Protein AF-A0A445F208-F1 (afdb_monomer_lite)

pLDDT: mean 80.85, std 16.28, range [36.44, 98.38]

InterPro domains:
  IPR024729 Ubiquitin carboxyl-terminal hydrolase 7, ICP0-binding domain [PF12436] (3-75)
  IPR029346 Ubiquitin carboxyl-terminal hydrolase, C-terminal [PF14533] (85-139)

Foldseek 3Di:
DAKAFEDALVGLPDGPDIDDDDQQQFPQRVLVVVCVVVVNPDSQQKWKFEADPVVSHTDPDTQADRNDRGPQVSQDDPNDGHRYMYIDGHPDGRVVQVQWDKDWDWFADPPDNDTDTDIDIDGPPDDPVNVVVVVCVVLVPPDPPQPPQAPDVVCVVVVPGDPVNVVVLVSFVVLLVVLLSPDDPVLNVVCPPDSGNVSSVVSVCVVVVVVVVVVVVVD

Radius of gyration: 25.73 Å; chains: 1; bounding box: 63×39×72 Å

Secondary structure (DSSP, 8-state):
-EEEEEEESSSTTS--EEEEE-TT--HHHHHHHHHHHHT-S-GGGEEEEEEETTTTEE-SSPPPTT-SSSHHHHTEETTEE-SEEEEEE-SS-HHHHHHEEEEEEEEEPSSS--EEEEEEEEETT--HHHHHHHHHHHHSSS-SSPPPS-SSHHHHHTT---HHHHHHHHHHHHHHHHHHHHS-HHHHTTSTT--SHHHHHHHHHHHHHHHHHHHTT--

Sequence (219 aa):
MQVVRFRTLEKPKEDEFSLELTKLDTYDNVVEEVAQHIGLSDPSKIRLTSHNCYSQQPKPQSIKYRGMEHLSDMLIHSNQTSDILYYEVLDIPLPELQCLKTLKIAFHHDTNDEVVIHTIRLPRHSTVSDVINDLKSKWFVVNSIVPPQFHTEDDRIMDRVNPEYEAWEVQDQMLLVWLQSTLSKSVLSRMLGTNHSYQVWEKIHEHFSLHNKSRARQL

Organism: Glycine soja (NCBI:txid3848)

Structure (mmCIF, N/CA/C/O backbone):
data_AF-A0A445F208-F1
#
_entry.id   AF-A0A445F208-F1
#
loop_
_atom_site.group_PDB
_atom_site.id
_atom_site.type_symbol
_atom_site.label_atom_id
_atom_site.label_alt_id
_atom_site.label_comp_id
_atom_site.label_asym_id
_atom_site.label_entity_id
_atom_site.label_seq_id
_atom_site.pdbx_PDB_ins_code
_atom_site.Cartn_x
_atom_site.Cartn_y
_atom_site.Cartn_z
_atom_site.occupancy
_atom_site.B_iso_or_equiv
_atom_site.auth_seq_id
_atom_site.auth_comp_id
_atom_site.auth_asym_id
_atom_site.auth_atom_id
_atom_site.pdbx_PDB_model_num
ATOM 1 N N . MET A 1 1 ? -17.662 -7.086 26.575 1.00 84.62 1 MET A N 1
ATOM 2 C CA . MET A 1 1 ? -17.273 -7.201 25.158 1.00 84.62 1 MET A CA 1
ATOM 3 C C . MET A 1 1 ? -17.954 -6.092 24.365 1.00 84.62 1 MET A C 1
ATOM 5 O O . MET A 1 1 ? -18.815 -5.415 24.922 1.00 84.62 1 MET A O 1
ATOM 9 N N . GLN A 1 2 ? -17.506 -5.831 23.143 1.00 93.12 2 GLN A N 1
ATOM 10 C CA . GLN A 1 2 ? -17.995 -4.801 22.232 1.00 93.12 2 GLN A CA 1
ATOM 11 C C . GLN A 1 2 ? -18.136 -5.440 20.851 1.00 93.12 2 GLN A C 1
ATOM 13 O O . GLN A 1 2 ? -17.185 -6.034 20.353 1.00 93.12 2 GLN A O 1
ATOM 18 N N . VAL A 1 3 ? -19.303 -5.297 20.228 1.00 97.19 3 VAL A N 1
ATOM 19 C CA . VAL A 1 3 ? -19.482 -5.694 18.829 1.00 97.19 3 VAL A CA 1
ATOM 20 C C . VAL A 1 3 ? -18.882 -4.604 17.949 1.00 97.19 3 VAL A C 1
ATOM 22 O O . VAL A 1 3 ? -19.205 -3.426 18.133 1.00 97.19 3 VAL A O 1
ATOM 25 N N . VAL A 1 4 ? -17.995 -4.994 17.037 1.00 98.06 4 VAL A N 1
ATOM 26 C CA . VAL A 1 4 ? -17.339 -4.112 16.067 1.00 98.06 4 VAL A CA 1
ATOM 27 C C . VAL A 1 4 ? -17.716 -4.554 14.664 1.00 98.06 4 VAL A C 1
ATOM 29 O O . VAL A 1 4 ? -17.576 -5.723 14.312 1.00 98.06 4 VAL A O 1
ATOM 32 N N . ARG A 1 5 ? -18.193 -3.604 13.865 1.00 98.19 5 ARG A N 1
ATOM 33 C CA . ARG A 1 5 ? -18.527 -3.761 12.453 1.00 98.19 5 ARG A CA 1
ATOM 34 C C . ARG A 1 5 ? -17.290 -3.510 11.609 1.00 98.19 5 ARG A C 1
ATOM 36 O O . ARG A 1 5 ? -16.651 -2.462 11.731 1.00 98.19 5 ARG A O 1
ATOM 43 N N . PHE A 1 6 ? -16.984 -4.461 10.739 1.00 98.38 6 PHE A N 1
ATOM 44 C CA . PHE A 1 6 ? -15.866 -4.378 9.815 1.00 98.38 6 PHE A CA 1
ATOM 45 C C . PHE A 1 6 ? -16.360 -4.088 8.403 1.00 98.38 6 PHE A C 1
ATOM 47 O O . PHE A 1 6 ? -17.355 -4.649 7.939 1.00 98.38 6 PHE A O 1
ATOM 54 N N . ARG A 1 7 ? -15.647 -3.186 7.731 1.00 98.00 7 ARG A N 1
ATOM 55 C CA . ARG A 1 7 ? -15.879 -2.810 6.333 1.00 98.00 7 ARG A CA 1
ATOM 56 C C . ARG A 1 7 ? -14.569 -2.862 5.571 1.00 98.00 7 ARG A C 1
ATOM 58 O O . ARG A 1 7 ? -13.536 -2.471 6.119 1.00 98.00 7 ARG A O 1
ATOM 65 N N . THR A 1 8 ? -14.605 -3.241 4.301 1.00 97.06 8 THR A N 1
ATOM 66 C CA . THR A 1 8 ? -13.436 -3.048 3.439 1.00 97.06 8 THR A CA 1
ATOM 67 C C . THR A 1 8 ? -13.205 -1.569 3.161 1.00 97.06 8 THR A C 1
ATOM 69 O O . THR A 1 8 ? -14.138 -0.753 3.135 1.00 97.06 8 THR A O 1
ATOM 72 N N . LEU A 1 9 ? -11.946 -1.204 2.928 1.00 94.12 9 LEU A N 1
ATOM 73 C CA . LEU A 1 9 ? -11.607 0.149 2.510 1.00 94.12 9 LEU A CA 1
ATOM 74 C C . LEU A 1 9 ? -12.143 0.463 1.100 1.00 94.12 9 LEU A C 1
ATOM 76 O O . LEU A 1 9 ? -12.477 1.619 0.840 1.00 94.12 9 LEU A O 1
ATOM 80 N N . GLU A 1 10 ? -12.295 -0.537 0.217 1.00 93.75 10 GLU A N 1
ATOM 81 C CA . GLU A 1 10 ? -12.921 -0.343 -1.099 1.00 93.75 10 GLU A CA 1
ATOM 82 C C . GLU A 1 10 ? -14.430 -0.063 -1.010 1.00 93.75 10 GLU A C 1
ATOM 84 O O . GLU A 1 10 ? -14.964 0.678 -1.840 1.00 93.75 10 GLU A O 1
ATOM 89 N N . LYS A 1 11 ? -15.130 -0.620 -0.008 1.00 94.12 11 LYS A N 1
ATOM 90 C CA . LYS A 1 11 ? -16.585 -0.464 0.179 1.00 94.12 11 LYS A CA 1
ATOM 91 C C . LYS A 1 11 ? -16.930 0.104 1.565 1.00 94.12 11 LYS A C 1
ATOM 93 O O . LYS A 1 11 ? -17.615 -0.536 2.361 1.00 94.12 11 LYS A O 1
ATOM 98 N N . PRO A 1 12 ? -16.575 1.369 1.864 1.00 93.44 12 PRO A N 1
ATOM 99 C CA . PRO A 1 12 ? -16.647 1.926 3.221 1.00 93.44 12 PRO A CA 1
ATOM 100 C C . PRO A 1 12 ? -18.071 2.160 3.770 1.00 93.44 12 PRO A C 1
ATOM 102 O O . PRO A 1 12 ? -18.249 2.612 4.911 1.00 93.44 12 PRO A O 1
ATOM 105 N N . LYS A 1 13 ? -19.101 1.912 2.960 1.00 92.94 13 LYS A N 1
ATOM 106 C CA . LYS A 1 13 ? -20.514 2.081 3.326 1.00 92.94 13 LYS A CA 1
ATOM 107 C C . LYS A 1 13 ? -21.221 0.757 3.619 1.00 92.94 13 LYS A C 1
ATOM 109 O O . LYS A 1 13 ? -22.335 0.797 4.127 1.00 92.94 13 LYS A O 1
ATOM 114 N N . GLU A 1 14 ? -20.594 -0.371 3.305 1.00 94.19 14 GLU A N 1
ATOM 115 C CA . GLU A 1 14 ? -21.184 -1.701 3.441 1.00 94.19 14 GLU A CA 1
ATOM 116 C C . GLU A 1 14 ? -20.544 -2.408 4.635 1.00 94.19 14 GLU A C 1
ATOM 118 O O . GLU A 1 14 ? -19.323 -2.543 4.697 1.00 94.19 14 GLU A O 1
ATOM 123 N N . ASP A 1 15 ? -21.372 -2.813 5.601 1.00 94.75 15 ASP A N 1
ATOM 124 C CA . ASP A 1 15 ? -20.944 -3.701 6.681 1.00 94.75 15 ASP A CA 1
ATOM 125 C C . ASP A 1 15 ? -20.729 -5.094 6.077 1.00 94.75 15 ASP A C 1
ATOM 127 O O . ASP A 1 15 ? -21.655 -5.666 5.502 1.00 94.75 15 ASP A O 1
ATOM 131 N N . GLU A 1 16 ? -19.513 -5.624 6.176 1.00 96.38 16 GLU A N 1
ATOM 132 C CA . GLU A 1 16 ? -19.187 -6.937 5.615 1.00 96.38 16 GLU A CA 1
ATOM 133 C C . GLU A 1 16 ? -19.416 -8.043 6.644 1.00 96.38 16 GLU A C 1
ATOM 135 O O . GLU A 1 16 ? -20.061 -9.050 6.358 1.00 96.38 16 GLU A O 1
ATOM 140 N N . PHE A 1 17 ? -18.941 -7.824 7.870 1.00 98.19 17 PHE A N 1
ATOM 141 C CA . PHE A 1 17 ? -19.170 -8.707 9.008 1.00 98.19 17 PHE A CA 1
ATOM 142 C C . PHE A 1 17 ? -19.047 -7.939 10.327 1.00 98.19 17 PHE A C 1
ATOM 144 O O . PHE A 1 17 ? -18.754 -6.740 10.370 1.00 98.19 17 PHE A O 1
ATOM 151 N N . SER A 1 18 ? -19.315 -8.622 11.437 1.00 98.00 18 SER A N 1
ATOM 152 C CA . SER A 1 18 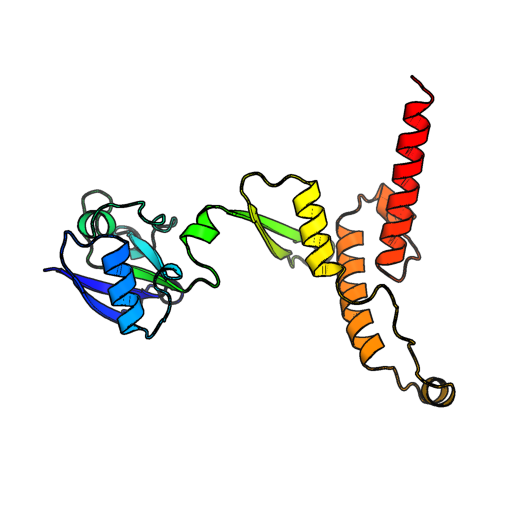? -19.124 -8.087 12.784 1.00 98.00 18 SER A CA 1
ATOM 153 C C . SER A 1 18 ? -18.448 -9.119 13.670 1.00 98.00 18 SER A C 1
ATOM 155 O O . SER A 1 18 ? -18.750 -10.305 13.567 1.00 98.00 18 SER A O 1
ATOM 157 N N . LEU A 1 19 ? -17.563 -8.657 14.548 1.00 97.88 19 LEU A N 1
ATOM 158 C CA . LEU A 1 19 ? -16.879 -9.491 15.534 1.00 97.88 19 LEU A CA 1
ATOM 159 C C . LEU A 1 19 ? -17.177 -8.975 16.937 1.00 97.88 19 LEU A C 1
ATOM 161 O O . LEU A 1 19 ? -17.297 -7.767 17.157 1.00 97.88 19 LEU A O 1
ATOM 165 N N . GLU A 1 20 ? -17.296 -9.892 17.889 1.00 97.88 20 GLU A N 1
ATOM 166 C CA . GLU A 1 20 ? -17.405 -9.555 19.301 1.00 97.88 20 GLU A CA 1
ATOM 167 C C . GLU A 1 20 ? -16.007 -9.571 19.923 1.00 97.88 20 GLU A C 1
ATOM 169 O O . GLU A 1 20 ? -15.390 -10.620 20.068 1.00 97.88 20 GLU A O 1
ATOM 174 N N . LEU A 1 21 ? -15.508 -8.389 20.280 1.00 97.62 21 LEU A N 1
ATOM 175 C CA . LEU A 1 21 ? -14.134 -8.174 20.728 1.00 97.62 21 LEU A CA 1
ATOM 176 C C . LEU A 1 21 ? -14.109 -7.579 22.140 1.00 97.62 21 LEU A C 1
ATOM 178 O O . LEU A 1 21 ? -15.091 -7.008 22.635 1.00 97.62 21 LEU A O 1
ATOM 182 N N . THR A 1 22 ? -12.992 -7.699 22.846 1.00 97.31 22 THR A N 1
ATOM 183 C CA . THR A 1 22 ? -12.798 -7.033 24.133 1.00 97.31 22 THR A CA 1
ATOM 184 C C . THR A 1 22 ? -12.229 -5.633 23.932 1.00 97.31 22 THR A C 1
ATOM 186 O O . THR A 1 22 ? -11.438 -5.369 23.035 1.00 97.31 22 THR A O 1
ATOM 189 N N . LYS A 1 23 ? -12.598 -4.693 24.809 1.00 96.12 23 LYS A N 1
ATOM 190 C CA . LYS A 1 23 ? -12.059 -3.324 24.740 1.00 96.12 23 LYS A CA 1
ATOM 191 C C . LYS A 1 23 ? -10.542 -3.268 24.941 1.00 96.12 23 LYS A C 1
ATOM 193 O O . LYS A 1 23 ? -9.951 -2.273 24.549 1.00 96.12 23 LYS A O 1
ATOM 198 N N . LEU A 1 24 ? -9.965 -4.300 25.561 1.00 97.50 24 LEU A N 1
ATOM 199 C CA . LEU A 1 24 ? -8.539 -4.425 25.856 1.00 97.50 24 LEU A CA 1
ATOM 200 C C . LEU A 1 24 ? -7.776 -5.183 24.765 1.00 97.50 24 LEU A C 1
ATOM 202 O O . LEU A 1 24 ? -6.555 -5.287 24.870 1.00 97.50 24 LEU A O 1
ATOM 206 N N . ASP A 1 25 ? -8.462 -5.688 23.734 1.00 98.00 25 ASP A N 1
ATOM 207 C CA . ASP A 1 25 ? -7.811 -6.399 22.638 1.00 98.00 25 ASP A CA 1
ATOM 208 C C . ASP A 1 25 ? -6.760 -5.505 21.994 1.00 98.00 25 ASP A C 1
ATOM 210 O O . ASP A 1 25 ? -7.007 -4.333 21.691 1.00 98.00 25 ASP A O 1
ATOM 214 N N . THR A 1 26 ? -5.569 -6.066 21.816 1.00 98.25 26 THR A N 1
ATOM 215 C CA . THR A 1 26 ? -4.462 -5.370 21.167 1.00 98.25 26 THR A CA 1
ATOM 216 C C . THR A 1 26 ? -4.654 -5.342 19.655 1.00 98.25 26 THR A C 1
ATOM 218 O O . THR A 1 26 ? -5.487 -6.066 19.110 1.00 98.25 26 THR A O 1
ATOM 221 N N . TYR A 1 27 ? -3.839 -4.548 18.950 1.00 97.56 27 TYR A N 1
ATOM 222 C CA . TYR A 1 27 ? -3.822 -4.556 17.481 1.00 97.56 27 TYR A CA 1
ATOM 223 C C . TYR A 1 27 ? -3.708 -5.973 16.911 1.00 97.56 27 TYR A C 1
ATOM 225 O O . TYR A 1 27 ? -4.453 -6.316 15.999 1.00 97.56 27 TYR A O 1
ATOM 233 N N . ASP A 1 28 ? -2.817 -6.786 17.484 1.00 97.62 28 ASP A N 1
ATOM 234 C CA . ASP A 1 28 ? -2.554 -8.149 17.023 1.00 97.62 28 ASP A CA 1
ATOM 235 C C . ASP A 1 28 ? -3.769 -9.062 17.243 1.00 97.62 28 ASP A C 1
ATOM 237 O O . ASP A 1 28 ? -4.140 -9.793 16.332 1.00 97.62 28 ASP A O 1
ATOM 241 N N . ASN A 1 29 ? -4.452 -8.952 18.391 1.00 97.88 29 ASN A N 1
ATOM 242 C CA . ASN A 1 29 ? -5.669 -9.732 18.652 1.00 97.88 29 ASN A CA 1
ATOM 243 C C . ASN A 1 29 ? -6.790 -9.385 17.665 1.00 97.88 29 ASN A C 1
ATOM 245 O O . ASN A 1 29 ? -7.451 -10.275 17.140 1.00 97.88 29 ASN A O 1
ATOM 249 N N . VAL A 1 30 ? -6.983 -8.093 17.377 1.00 98.12 30 VAL A N 1
ATOM 250 C CA . VAL A 1 30 ? -8.022 -7.650 16.436 1.00 98.12 30 VAL A CA 1
ATOM 251 C C . VAL A 1 30 ? -7.744 -8.180 15.028 1.00 98.12 30 VAL A C 1
ATOM 253 O O . VAL A 1 30 ? -8.658 -8.685 14.380 1.00 98.12 30 VAL A O 1
ATOM 256 N N . VAL A 1 31 ? -6.504 -8.075 14.530 1.00 98.19 31 VAL A N 1
ATOM 257 C CA . VAL A 1 31 ? -6.187 -8.564 13.176 1.00 98.19 31 VAL A CA 1
ATOM 258 C C . VAL A 1 31 ? -6.182 -10.088 13.081 1.00 98.19 31 VAL A C 1
ATOM 260 O O . VAL A 1 31 ? -6.481 -10.604 12.010 1.00 98.19 31 VAL A O 1
ATOM 263 N N . GLU A 1 32 ? -5.886 -10.809 14.163 1.00 98.38 32 GLU A N 1
ATOM 264 C CA . GLU A 1 32 ? -5.958 -12.275 14.213 1.00 98.38 32 GLU A CA 1
ATOM 265 C C . GLU A 1 32 ? -7.400 -12.772 14.037 1.00 98.38 32 GLU A C 1
ATOM 267 O O . GLU A 1 32 ? -7.660 -13.599 13.163 1.00 98.38 32 GLU A O 1
ATOM 272 N N . GLU A 1 33 ? -8.353 -12.179 14.760 1.00 98.25 33 GLU A N 1
ATOM 273 C CA . GLU A 1 33 ? -9.782 -12.489 14.616 1.00 98.25 33 GLU A CA 1
ATOM 274 C C . GLU A 1 33 ? -10.314 -12.119 13.221 1.00 98.25 33 GLU A C 1
ATOM 276 O O . GLU A 1 33 ? -11.051 -12.885 12.595 1.00 98.25 33 GLU A O 1
ATOM 281 N N . VAL A 1 34 ? -9.894 -10.968 12.678 1.00 98.31 34 VAL A N 1
ATOM 282 C CA . VAL A 1 34 ? -10.240 -10.572 11.301 1.00 98.31 34 VAL A CA 1
ATOM 283 C C . VAL A 1 34 ? -9.676 -11.572 10.291 1.00 98.31 34 VAL A C 1
ATOM 285 O O . VAL A 1 34 ? -10.404 -12.003 9.399 1.00 98.31 34 VAL A O 1
ATOM 288 N N . ALA A 1 35 ? -8.408 -11.970 10.431 1.00 98.38 35 ALA A N 1
ATOM 289 C CA . ALA A 1 35 ? -7.755 -12.927 9.541 1.00 98.38 35 ALA A CA 1
ATOM 290 C C . ALA A 1 35 ? -8.455 -14.287 9.561 1.00 98.38 35 ALA A C 1
ATOM 292 O O . ALA A 1 35 ? -8.725 -14.853 8.500 1.00 98.38 35 ALA A O 1
ATOM 293 N N . GLN A 1 36 ? -8.806 -14.776 10.752 1.00 98.06 36 GLN A N 1
ATOM 294 C CA . GLN A 1 36 ? -9.556 -16.014 10.919 1.00 98.06 36 GLN A CA 1
ATOM 295 C C . GLN A 1 36 ? -10.927 -15.938 10.236 1.00 98.06 36 GLN A C 1
ATOM 297 O O . GLN A 1 36 ? -11.327 -16.894 9.571 1.00 98.06 36 GLN A O 1
ATOM 302 N N . HIS A 1 37 ? -11.623 -14.803 10.351 1.00 97.56 37 HIS A N 1
ATOM 303 C CA . HIS A 1 37 ? -12.940 -14.614 9.744 1.00 97.56 37 HIS A CA 1
ATOM 304 C C . HIS A 1 37 ? -12.896 -14.610 8.210 1.00 97.56 37 HIS A C 1
ATOM 306 O O . HIS A 1 37 ? -13.744 -15.227 7.567 1.00 97.56 37 HIS A O 1
ATOM 312 N N . ILE A 1 38 ? -11.900 -13.948 7.615 1.00 97.06 38 ILE A N 1
ATOM 313 C CA . ILE A 1 38 ? -11.770 -13.826 6.151 1.00 97.06 38 ILE A CA 1
ATOM 314 C C . ILE A 1 38 ? -10.949 -14.961 5.513 1.00 97.06 38 ILE A C 1
ATOM 316 O O . ILE A 1 38 ? -10.748 -14.970 4.299 1.00 97.06 38 ILE A O 1
ATOM 320 N N . GLY A 1 39 ? -10.451 -15.913 6.310 1.00 97.00 39 GLY A N 1
ATOM 321 C CA . GLY A 1 39 ? -9.627 -17.028 5.834 1.00 97.00 39 GLY A CA 1
ATOM 322 C C . GLY A 1 39 ? -8.222 -16.619 5.373 1.00 97.00 39 GLY A C 1
ATOM 323 O O . GLY A 1 39 ? -7.637 -17.285 4.516 1.00 97.00 39 GLY A O 1
ATOM 324 N N . LEU A 1 40 ? -7.672 -15.528 5.913 1.00 97.19 40 LEU A N 1
ATOM 325 C CA . LEU A 1 40 ? -6.320 -15.063 5.606 1.00 97.19 40 LEU A CA 1
ATOM 326 C C . LEU A 1 40 ? -5.297 -15.757 6.512 1.00 97.19 40 LEU A C 1
ATOM 328 O O . LEU A 1 40 ? -5.406 -15.727 7.732 1.00 97.19 40 LEU A O 1
ATOM 332 N N . SER A 1 41 ? -4.259 -16.346 5.916 1.00 96.50 41 SER A N 1
ATOM 333 C CA . SER A 1 41 ? -3.240 -17.100 6.661 1.00 96.50 41 SER A CA 1
ATOM 334 C C . SER A 1 41 ? -2.277 -16.230 7.472 1.00 96.50 41 SER A C 1
ATOM 336 O O . SER A 1 41 ? -1.691 -16.705 8.437 1.00 96.50 41 SER A O 1
ATOM 338 N N . ASP A 1 42 ? -2.053 -14.988 7.039 1.00 97.25 42 ASP A N 1
ATOM 339 C CA . ASP A 1 42 ? -1.087 -14.066 7.638 1.00 97.25 42 ASP A CA 1
ATOM 340 C C . ASP A 1 42 ? -1.798 -12.787 8.112 1.00 97.25 42 ASP A C 1
ATOM 342 O O . ASP A 1 42 ? -2.038 -11.883 7.301 1.00 97.25 42 ASP A O 1
ATOM 346 N N . PRO A 1 43 ? -2.120 -12.682 9.416 1.00 97.75 43 PRO A N 1
ATOM 347 C CA . PRO A 1 43 ? -2.787 -11.513 9.985 1.00 97.75 43 PRO A CA 1
ATOM 348 C C . PRO A 1 43 ? -1.988 -10.217 9.834 1.00 97.75 43 PRO A C 1
ATOM 350 O O . PRO A 1 43 ? -2.565 -9.131 9.794 1.00 97.75 43 PRO A O 1
ATOM 353 N N . SER A 1 44 ? -0.659 -10.302 9.706 1.00 96.88 44 SER A N 1
ATOM 354 C CA . SER A 1 44 ? 0.198 -9.118 9.603 1.00 96.88 44 SER A CA 1
ATOM 355 C C . SER A 1 44 ? -0.022 -8.332 8.308 1.00 96.88 44 SER A C 1
ATOM 357 O O . SER A 1 44 ? 0.369 -7.167 8.223 1.00 96.88 44 SER A O 1
ATOM 359 N N . LYS A 1 45 ? -0.675 -8.934 7.306 1.00 97.94 45 LYS A N 1
ATOM 360 C CA . LYS A 1 45 ? -1.074 -8.274 6.057 1.00 97.94 45 LYS A CA 1
ATOM 361 C C . LYS A 1 45 ? -2.349 -7.449 6.187 1.00 97.94 45 LYS A C 1
ATOM 363 O O . LYS A 1 45 ? -2.694 -6.745 5.245 1.00 97.94 45 LYS A O 1
ATOM 368 N N . ILE A 1 46 ? -3.050 -7.494 7.314 1.00 98.19 46 ILE A N 1
ATOM 369 C CA . ILE A 1 46 ? -4.233 -6.659 7.525 1.00 98.19 46 ILE A CA 1
ATOM 370 C C . ILE A 1 46 ? -3.795 -5.277 7.993 1.00 98.19 46 ILE A C 1
ATOM 372 O O . ILE A 1 46 ? -3.005 -5.127 8.927 1.00 98.19 46 ILE A O 1
ATOM 376 N N . ARG A 1 47 ? -4.350 -4.242 7.361 1.00 97.94 47 ARG A N 1
ATOM 377 C CA . ARG A 1 47 ? -4.202 -2.858 7.806 1.00 97.94 47 ARG A CA 1
ATOM 378 C C . ARG A 1 47 ? -5.548 -2.297 8.232 1.00 97.94 47 ARG A C 1
ATOM 380 O O . ARG A 1 47 ? -6.475 -2.220 7.435 1.00 97.94 47 ARG A O 1
ATOM 387 N N . LEU A 1 48 ? -5.625 -1.865 9.488 1.00 98.12 48 LEU A N 1
ATOM 388 C CA . LEU A 1 48 ? -6.823 -1.258 10.070 1.00 98.12 48 LEU A CA 1
ATOM 389 C C . LEU A 1 48 ? -6.851 0.267 9.895 1.00 98.12 48 LEU A C 1
ATOM 391 O O . LEU A 1 48 ? -5.820 0.938 9.982 1.00 98.12 48 LEU A O 1
ATOM 395 N N . THR A 1 49 ? -8.045 0.831 9.732 1.00 97.94 49 THR A N 1
ATOM 396 C CA . THR A 1 49 ? -8.300 2.277 9.698 1.00 97.94 49 THR A CA 1
ATOM 397 C C . THR A 1 49 ? -9.517 2.613 10.561 1.00 97.94 49 THR A C 1
ATOM 399 O O . THR A 1 49 ? -10.574 2.002 10.425 1.00 97.94 49 THR A O 1
ATOM 402 N N . SER A 1 50 ? -9.385 3.595 11.458 1.00 97.12 50 SER A N 1
ATOM 403 C CA . SER A 1 50 ? -10.497 4.037 12.311 1.00 97.12 50 SER A CA 1
ATOM 404 C C . SER A 1 50 ? -11.573 4.783 11.526 1.00 97.12 50 SER A C 1
ATOM 406 O O . SER A 1 50 ? -11.300 5.431 10.512 1.00 97.12 50 SER A O 1
ATOM 408 N N . HIS A 1 51 ? -12.782 4.807 12.076 1.00 97.00 51 HIS A N 1
ATOM 409 C CA . HIS A 1 51 ? -13.878 5.621 11.571 1.00 97.00 51 HIS A CA 1
ATOM 410 C C . HIS A 1 51 ? -13.768 7.105 11.952 1.00 97.00 51 HIS A C 1
ATOM 412 O O . HIS A 1 51 ? -13.334 7.465 13.050 1.00 97.00 51 HIS A O 1
ATOM 418 N N . ASN A 1 52 ? -14.161 7.982 11.026 1.00 95.31 52 ASN A N 1
ATOM 419 C CA . ASN A 1 52 ? -14.371 9.403 11.272 1.00 95.31 52 ASN A CA 1
ATOM 420 C C . ASN A 1 52 ? -15.871 9.668 11.457 1.00 95.31 52 ASN A C 1
ATOM 422 O O . ASN A 1 52 ? -16.633 9.675 10.490 1.00 95.31 52 ASN A O 1
ATOM 426 N N . CYS A 1 53 ? -16.276 9.929 12.702 1.00 91.12 53 CYS A N 1
ATOM 427 C CA . CYS A 1 53 ? -17.672 10.157 13.074 1.00 91.12 53 CYS A CA 1
ATOM 428 C C . CYS A 1 53 ? -18.311 11.397 12.423 1.00 91.12 53 CYS A C 1
ATOM 430 O O . CYS A 1 53 ? -19.532 11.446 12.296 1.00 91.12 53 CYS A O 1
ATOM 432 N N . TYR A 1 54 ? -17.529 12.383 11.972 1.00 91.00 54 TYR A N 1
ATOM 433 C CA . TYR A 1 54 ? -18.074 13.582 11.328 1.00 91.00 54 TYR A CA 1
ATOM 434 C C . TYR A 1 54 ? -18.384 13.353 9.852 1.00 91.00 54 TYR A C 1
ATOM 436 O O . TYR A 1 54 ? -19.455 13.720 9.380 1.00 91.00 54 TYR A O 1
ATOM 444 N N . SER A 1 55 ? -17.446 12.753 9.115 1.00 93.19 55 SER A N 1
ATOM 445 C CA . SER A 1 55 ? -17.600 12.524 7.674 1.00 93.19 55 SER A CA 1
ATOM 446 C C . SER A 1 55 ? -18.290 11.206 7.341 1.00 93.19 55 SER A C 1
ATOM 448 O O . SER A 1 55 ? -18.648 10.996 6.184 1.00 93.19 55 SER A O 1
ATOM 450 N N . GLN A 1 56 ? -18.470 10.317 8.324 1.00 92.00 56 GLN A N 1
ATOM 451 C CA . GLN A 1 56 ? -18.985 8.961 8.122 1.00 92.00 56 GLN A CA 1
ATOM 452 C C . GLN A 1 56 ? -18.145 8.178 7.096 1.00 92.00 56 GLN A C 1
ATOM 454 O O . GLN A 1 56 ? -18.667 7.440 6.259 1.00 92.00 56 GLN A O 1
ATOM 459 N N . GLN A 1 57 ? -16.827 8.385 7.132 1.00 94.56 57 GLN A N 1
ATOM 460 C CA . GLN A 1 57 ? -15.836 7.789 6.232 1.00 94.56 57 GLN A CA 1
ATOM 461 C C . GLN A 1 57 ? -14.630 7.272 7.036 1.00 94.56 57 GLN A C 1
ATOM 463 O O . GLN A 1 57 ? -14.451 7.665 8.194 1.00 94.56 57 GLN A O 1
ATOM 468 N N . PRO A 1 58 ? -13.774 6.420 6.446 1.00 96.75 58 PRO A N 1
ATOM 469 C CA . PRO A 1 58 ? -12.485 6.083 7.038 1.00 96.75 58 PRO A CA 1
ATOM 470 C C . PRO A 1 58 ? -11.660 7.345 7.313 1.00 96.75 58 PRO A C 1
ATOM 472 O O . PRO A 1 58 ? -11.703 8.317 6.550 1.00 96.75 58 PRO A O 1
ATOM 475 N N . LYS A 1 59 ? -10.879 7.346 8.398 1.00 95.44 59 LYS A N 1
ATOM 476 C CA . LYS A 1 59 ? -9.881 8.400 8.607 1.00 95.44 59 LYS A CA 1
ATOM 477 C C . LYS A 1 59 ? -8.859 8.378 7.455 1.00 95.44 59 LYS A C 1
ATOM 479 O O . LYS A 1 59 ? -8.483 7.299 7.009 1.00 95.44 59 LYS A O 1
ATOM 484 N N . PRO A 1 60 ? -8.332 9.541 7.021 1.00 92.88 60 PRO A N 1
ATOM 485 C CA . PRO A 1 60 ? -7.344 9.595 5.937 1.00 92.88 60 PRO A CA 1
ATOM 486 C C . PRO A 1 60 ? -6.050 8.818 6.213 1.00 92.88 60 PRO A C 1
ATOM 488 O O . PRO A 1 60 ? -5.342 8.446 5.283 1.00 92.88 60 PRO A O 1
ATOM 491 N N . GLN A 1 61 ? -5.707 8.621 7.488 1.00 92.12 61 GLN A N 1
ATOM 492 C CA . GLN A 1 61 ? -4.531 7.868 7.908 1.00 92.12 61 GLN A CA 1
ATOM 493 C C . GLN A 1 61 ? -4.966 6.565 8.571 1.00 92.12 61 GLN A C 1
ATOM 495 O O . GLN A 1 61 ? -5.729 6.580 9.539 1.00 92.12 61 GLN A O 1
ATOM 500 N N . SER A 1 62 ? -4.428 5.456 8.068 1.00 95.56 62 SER A N 1
ATOM 501 C CA . SER A 1 62 ? -4.578 4.142 8.681 1.00 95.56 62 SER A CA 1
ATOM 502 C C . SER A 1 62 ? -3.872 4.075 10.035 1.00 95.56 62 SER A C 1
ATOM 504 O O . SER A 1 62 ? -2.899 4.793 10.296 1.00 95.56 62 SER A O 1
ATOM 506 N N . ILE A 1 63 ? -4.308 3.146 10.879 1.00 96.38 63 ILE A N 1
ATOM 507 C CA . ILE A 1 63 ? -3.649 2.838 12.145 1.00 96.38 63 ILE A CA 1
ATOM 508 C C . ILE A 1 63 ? -2.284 2.217 11.828 1.00 96.38 63 ILE A C 1
ATOM 510 O O . ILE A 1 63 ? -2.153 1.338 10.974 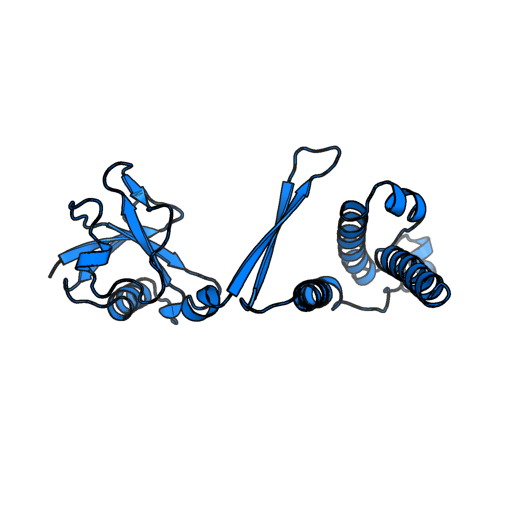1.00 96.38 63 ILE A O 1
ATOM 514 N N . LYS A 1 64 ? -1.235 2.710 12.489 1.00 94.81 64 LYS A N 1
ATOM 515 C CA . LYS A 1 64 ? 0.108 2.136 12.361 1.00 94.81 64 LYS A CA 1
ATOM 516 C C . LYS A 1 64 ? 0.147 0.747 13.015 1.00 94.81 64 LYS A C 1
ATOM 518 O O . LYS A 1 64 ? -0.560 0.541 13.993 1.00 94.81 64 LYS A O 1
ATOM 523 N N . TYR A 1 65 ? 0.998 -0.164 12.537 1.00 95.12 65 TYR A N 1
ATOM 524 C CA . TYR A 1 65 ? 1.259 -1.437 13.212 1.00 95.12 65 TYR A CA 1
ATOM 525 C C . TYR A 1 65 ? 1.586 -1.190 14.685 1.00 95.12 65 TYR A C 1
ATOM 527 O O . TYR A 1 65 ? 2.525 -0.448 14.988 1.00 95.12 65 TYR A O 1
ATOM 535 N N . ARG A 1 66 ? 0.754 -1.743 15.578 1.00 93.94 66 ARG A N 1
ATOM 536 C CA . ARG A 1 66 ? 0.832 -1.534 17.035 1.00 93.94 66 ARG A CA 1
ATOM 537 C C . ARG A 1 66 ? 0.899 -0.057 17.458 1.00 93.94 66 ARG A C 1
ATOM 539 O O . ARG A 1 66 ? 1.471 0.285 18.485 1.00 93.94 66 ARG A O 1
ATOM 546 N N . GLY A 1 67 ? 0.339 0.842 16.649 1.00 91.19 67 GLY A N 1
ATOM 547 C CA . GLY A 1 67 ? 0.325 2.283 16.913 1.00 91.19 67 GLY A CA 1
ATOM 548 C C . GLY A 1 67 ? -0.735 2.719 17.923 1.00 91.19 67 GLY A C 1
ATOM 549 O O . GLY A 1 67 ? -0.748 3.882 18.313 1.00 91.19 67 GLY A O 1
ATOM 550 N N . MET A 1 68 ? -1.628 1.806 18.300 1.00 93.50 68 MET A N 1
ATOM 551 C CA . MET A 1 68 ? -2.658 1.965 19.322 1.00 93.50 68 MET A CA 1
ATOM 552 C C . MET A 1 68 ? -2.630 0.719 20.202 1.00 93.50 68 MET A C 1
ATOM 554 O O . MET A 1 68 ? -2.453 -0.385 19.680 1.00 93.50 68 MET A O 1
ATOM 558 N N . GLU A 1 69 ? -2.759 0.908 21.512 1.00 93.31 69 GLU A N 1
ATOM 559 C CA . GLU A 1 69 ? -2.574 -0.164 22.491 1.00 93.31 69 GLU A CA 1
ATOM 560 C C . GLU A 1 69 ? -3.799 -1.075 22.547 1.00 93.31 69 GLU A C 1
ATOM 562 O O . GLU A 1 69 ? -3.655 -2.295 22.461 1.00 93.31 69 GLU A O 1
ATOM 567 N N . HIS A 1 70 ? -4.996 -0.484 22.593 1.00 97.50 70 HIS A N 1
ATOM 568 C CA . HIS A 1 70 ? -6.240 -1.221 22.771 1.00 97.50 70 HIS A CA 1
ATOM 569 C C . HIS A 1 70 ? -7.305 -0.865 21.731 1.00 97.50 70 HIS A C 1
ATOM 571 O O . HIS A 1 70 ? -7.345 0.245 21.191 1.00 97.50 70 HIS A O 1
ATOM 577 N N . LEU A 1 71 ? -8.233 -1.795 21.492 1.00 97.19 71 LEU A N 1
ATOM 578 C CA . LEU A 1 71 ? -9.397 -1.599 20.628 1.00 97.19 71 LEU A CA 1
ATOM 579 C C . LEU A 1 71 ? -10.198 -0.344 21.007 1.00 97.19 71 LEU A C 1
ATOM 581 O O . LEU A 1 71 ? -10.676 0.366 20.122 1.00 97.19 71 LEU A O 1
ATOM 585 N N . SER A 1 72 ? -10.318 -0.028 22.302 1.00 96.25 72 SER A N 1
ATOM 586 C CA . SER A 1 72 ? -10.984 1.203 22.748 1.00 96.25 72 SER A CA 1
ATOM 587 C C . SER A 1 72 ? -10.393 2.464 22.118 1.00 96.25 72 SER A C 1
ATOM 589 O O . SER A 1 72 ? -11.145 3.373 21.779 1.00 96.25 72 SER A O 1
ATOM 591 N N . ASP A 1 73 ? -9.078 2.503 21.904 1.00 95.81 73 ASP A N 1
ATOM 592 C CA . ASP A 1 73 ? -8.390 3.652 21.311 1.00 95.81 73 ASP A CA 1
ATOM 593 C C . ASP A 1 73 ? -8.612 3.713 19.795 1.00 95.81 73 ASP A C 1
ATOM 595 O O . ASP A 1 73 ? -8.772 4.792 19.219 1.00 95.81 73 ASP A O 1
ATOM 599 N N . MET A 1 74 ? -8.693 2.546 19.145 1.00 96.62 74 MET A N 1
ATOM 600 C CA . MET A 1 74 ? -8.949 2.421 17.704 1.00 96.62 74 MET A CA 1
ATOM 601 C C . MET A 1 74 ? -10.345 2.905 17.313 1.00 96.62 74 MET A C 1
ATOM 603 O O . MET A 1 74 ? -10.542 3.403 16.200 1.00 96.62 74 MET A O 1
ATOM 607 N N . LEU A 1 75 ? -11.294 2.778 18.238 1.00 96.38 75 LEU A N 1
ATOM 608 C CA . LEU A 1 75 ? -12.700 3.123 18.071 1.00 96.38 75 LEU A CA 1
ATOM 609 C C . LEU A 1 75 ? -13.033 4.577 18.436 1.00 96.38 75 LEU A C 1
ATOM 611 O O . LEU A 1 75 ? -14.168 5.009 18.229 1.00 96.38 75 LEU A O 1
ATOM 615 N N . ILE A 1 76 ? -12.078 5.353 18.960 1.00 94.19 76 ILE A N 1
ATOM 616 C CA . ILE A 1 76 ? -12.317 6.738 19.379 1.00 94.19 76 ILE A CA 1
ATOM 617 C C . ILE A 1 76 ? -11.871 7.746 18.305 1.00 94.19 76 ILE A C 1
ATOM 619 O O . ILE A 1 76 ? -10.778 7.701 17.726 1.00 94.19 76 ILE A O 1
ATOM 623 N N . HIS A 1 77 ? -12.727 8.734 18.047 1.00 91.69 77 HIS A N 1
ATOM 624 C CA . HIS A 1 77 ? -12.376 9.941 17.306 1.00 91.69 77 HIS A CA 1
ATOM 625 C C . HIS A 1 77 ? -13.036 11.167 17.935 1.00 91.69 77 HIS A C 1
ATOM 627 O O . HIS A 1 77 ? -14.248 11.187 18.112 1.00 91.69 77 HIS A O 1
ATOM 633 N N . SER A 1 78 ? -12.242 12.189 18.276 1.00 85.62 78 SER A N 1
ATOM 634 C CA . SER A 1 78 ? -12.733 13.449 18.858 1.00 85.62 78 SER A CA 1
ATOM 635 C C . SER A 1 78 ? -13.703 13.237 20.031 1.00 85.62 78 SER A C 1
ATOM 637 O O . SER A 1 78 ? -14.776 13.831 20.088 1.00 85.62 78 SER A O 1
ATOM 639 N N . ASN A 1 79 ? -13.316 12.355 20.960 1.00 86.12 79 ASN A N 1
ATOM 640 C CA . ASN A 1 79 ? -14.078 11.946 22.149 1.00 86.12 79 ASN A CA 1
ATOM 641 C C . ASN A 1 79 ? -15.416 11.237 21.876 1.00 86.12 79 ASN A C 1
ATOM 643 O O . ASN A 1 79 ? -16.175 10.991 22.810 1.00 86.12 79 ASN A O 1
ATOM 647 N N . GLN A 1 80 ? -15.701 10.866 20.628 1.00 90.44 80 GLN A N 1
ATOM 648 C CA . GLN A 1 80 ? -16.814 9.990 20.286 1.00 90.44 80 GLN A CA 1
ATOM 649 C C . GLN A 1 80 ? -16.307 8.573 20.050 1.00 90.44 80 GLN A C 1
ATOM 651 O O . GLN A 1 80 ? -15.291 8.364 19.386 1.00 90.44 80 GLN A O 1
ATOM 656 N N . THR A 1 81 ? -17.026 7.605 20.612 1.00 91.69 81 THR A N 1
ATOM 657 C CA . THR A 1 81 ? -16.796 6.183 20.355 1.00 91.69 81 THR A CA 1
ATOM 658 C C . THR A 1 81 ? -17.612 5.764 19.137 1.00 91.69 81 THR A C 1
ATOM 660 O O . THR A 1 81 ? -18.766 6.159 18.979 1.00 91.69 81 THR A O 1
ATOM 663 N N . SER A 1 82 ? -16.992 4.987 18.261 1.00 94.19 82 SER A N 1
ATOM 664 C CA . SER A 1 82 ? -17.632 4.296 17.149 1.00 94.19 82 SER A CA 1
ATOM 665 C C . SER A 1 82 ? -17.517 2.792 17.376 1.00 94.19 82 SER A C 1
ATOM 667 O O . SER A 1 82 ? -16.742 2.326 18.201 1.00 94.19 82 SER A O 1
ATOM 669 N N . ASP A 1 83 ? -18.295 2.025 16.639 1.00 95.69 83 ASP A N 1
ATOM 670 C CA . ASP A 1 83 ? -18.238 0.572 16.563 1.00 95.69 83 ASP A CA 1
ATOM 671 C C . ASP A 1 83 ? -17.770 0.111 15.173 1.00 95.69 83 ASP A C 1
ATOM 673 O O . ASP A 1 83 ? -17.986 -1.039 14.821 1.00 95.69 83 ASP A O 1
ATOM 677 N N . ILE A 1 84 ? -17.172 0.995 14.364 1.00 97.69 84 ILE A N 1
ATOM 678 C CA . ILE A 1 84 ? -16.754 0.702 12.987 1.00 97.69 84 ILE A CA 1
ATOM 679 C C . ILE A 1 84 ? -15.228 0.721 12.880 1.00 97.69 84 ILE A C 1
ATOM 681 O O . ILE A 1 84 ? -14.580 1.715 13.229 1.00 97.69 84 ILE A O 1
ATOM 685 N N . LEU A 1 85 ? -14.671 -0.340 12.298 1.00 97.94 85 LEU A N 1
ATOM 686 C CA . LEU A 1 85 ? -13.307 -0.374 11.782 1.00 97.94 85 LEU A CA 1
ATOM 687 C C . LEU A 1 85 ? -13.311 -0.717 10.296 1.00 97.94 85 LEU A C 1
ATOM 689 O O . LEU A 1 85 ? -14.100 -1.526 9.813 1.00 97.94 85 LEU A O 1
ATOM 693 N N . TYR A 1 86 ? -12.394 -0.092 9.572 1.00 98.38 86 TYR A N 1
ATOM 694 C CA . TYR A 1 86 ? -12.121 -0.426 8.185 1.00 98.38 86 TYR A CA 1
ATOM 695 C C . TYR A 1 86 ? -10.876 -1.291 8.118 1.00 98.38 86 TYR A C 1
ATOM 697 O O . TYR A 1 86 ? -9.936 -1.069 8.886 1.00 98.38 86 TYR A O 1
ATOM 705 N N . TYR A 1 87 ? -10.848 -2.226 7.181 1.00 98.25 87 TYR A N 1
ATOM 706 C CA . TYR A 1 87 ? -9.676 -3.042 6.924 1.00 98.25 87 TYR A CA 1
ATOM 707 C C . TYR A 1 87 ? -9.388 -3.144 5.426 1.00 98.25 87 TYR A C 1
ATOM 709 O O . TYR A 1 87 ? -10.251 -2.920 4.578 1.00 98.25 87 TYR A O 1
ATOM 717 N N . GLU A 1 88 ? -8.144 -3.462 5.110 1.00 97.62 88 GLU A N 1
ATOM 718 C CA . GLU A 1 88 ? -7.694 -3.846 3.777 1.00 97.62 88 GLU A CA 1
ATOM 719 C C . GLU A 1 88 ? -6.616 -4.924 3.919 1.00 97.62 88 GLU A C 1
ATOM 721 O O . GLU A 1 88 ? -5.909 -4.976 4.935 1.00 97.62 88 GLU A O 1
ATOM 726 N N . VAL A 1 89 ? -6.486 -5.772 2.901 1.00 97.62 89 VAL A N 1
ATOM 727 C CA . VAL A 1 89 ? -5.451 -6.806 2.837 1.00 97.62 89 VAL A CA 1
ATOM 728 C C . VAL A 1 89 ? -4.309 -6.303 1.962 1.00 97.62 89 VAL A C 1
ATOM 730 O O . VAL A 1 89 ? -4.495 -5.959 0.798 1.00 97.62 89 VAL A O 1
ATOM 733 N N . LEU A 1 90 ? -3.116 -6.247 2.538 1.00 95.38 90 LEU A N 1
ATOM 734 C CA . LEU A 1 90 ? -1.896 -5.814 1.877 1.00 95.38 90 LEU A CA 1
ATOM 735 C C . LEU A 1 90 ? -1.217 -6.973 1.143 1.00 95.38 90 LEU A C 1
ATOM 737 O O . LEU A 1 90 ? -1.364 -8.145 1.485 1.00 95.38 90 LEU A O 1
ATOM 741 N N . ASP A 1 91 ? -0.390 -6.626 0.164 1.00 91.75 91 ASP A N 1
ATOM 742 C CA . ASP A 1 91 ? 0.443 -7.581 -0.562 1.00 91.75 91 ASP A CA 1
ATOM 743 C C . ASP A 1 91 ? 1.658 -8.062 0.257 1.00 91.75 91 ASP A C 1
ATOM 745 O O . ASP A 1 91 ? 2.085 -9.213 0.124 1.00 91.75 91 ASP A O 1
ATOM 749 N N . ILE A 1 92 ? 2.160 -7.214 1.161 1.00 92.44 92 ILE A N 1
ATOM 750 C CA . ILE A 1 92 ? 3.250 -7.506 2.104 1.00 92.44 92 ILE A CA 1
ATOM 751 C C . ILE A 1 92 ? 2.827 -7.221 3.558 1.00 92.44 92 ILE A C 1
ATOM 753 O O . ILE A 1 92 ? 1.950 -6.379 3.774 1.00 92.44 92 ILE A O 1
ATOM 757 N N . PRO A 1 93 ? 3.457 -7.861 4.562 1.00 96.44 93 PRO A N 1
ATOM 758 C CA . PRO A 1 93 ? 3.223 -7.573 5.977 1.00 96.44 93 PRO A CA 1
ATOM 759 C C . PRO A 1 93 ? 3.306 -6.079 6.313 1.00 96.44 93 PRO A C 1
ATOM 761 O O . PRO A 1 93 ? 4.250 -5.383 5.927 1.00 96.44 93 PRO A O 1
ATOM 764 N N . LEU A 1 94 ? 2.350 -5.573 7.093 1.00 95.00 94 LEU A N 1
ATOM 765 C CA . LEU A 1 94 ? 2.326 -4.186 7.551 1.00 95.00 94 LEU A CA 1
ATOM 766 C C . LEU A 1 94 ? 3.612 -3.769 8.294 1.00 95.00 94 LEU A C 1
ATOM 768 O O . LEU A 1 94 ? 4.077 -2.656 8.031 1.00 95.00 94 LEU A O 1
ATOM 772 N N . PRO A 1 95 ? 4.228 -4.597 9.168 1.00 94.00 95 PRO A N 1
ATOM 773 C CA . PRO A 1 95 ? 5.496 -4.245 9.811 1.00 94.00 95 PRO A CA 1
ATOM 774 C C . PRO A 1 95 ? 6.604 -3.953 8.793 1.00 94.00 95 PRO A C 1
ATOM 776 O O . PRO A 1 95 ? 7.314 -2.955 8.914 1.00 94.00 95 PRO A O 1
ATOM 779 N N . GLU A 1 96 ? 6.702 -4.776 7.746 1.00 92.06 96 GLU A N 1
ATOM 780 C CA . GLU A 1 96 ? 7.663 -4.584 6.660 1.00 92.06 96 GLU A CA 1
ATOM 781 C C . GLU A 1 96 ? 7.329 -3.326 5.865 1.00 92.06 96 GLU A C 1
ATOM 783 O O . GLU A 1 96 ? 8.187 -2.460 5.696 1.00 92.06 96 GLU A O 1
ATOM 788 N N . LEU A 1 97 ? 6.064 -3.166 5.458 1.00 90.94 97 LEU A N 1
ATOM 789 C CA . LEU A 1 97 ? 5.593 -1.995 4.721 1.00 90.94 97 LEU A CA 1
ATOM 790 C C . LEU A 1 97 ? 5.917 -0.688 5.456 1.00 90.94 97 LEU A C 1
ATOM 792 O O . LEU A 1 97 ? 6.300 0.301 4.831 1.00 90.94 97 LEU A O 1
ATOM 796 N N . GLN A 1 98 ? 5.800 -0.671 6.784 1.00 89.31 98 GLN A N 1
ATOM 797 C CA . GLN A 1 98 ? 6.115 0.502 7.594 1.00 89.31 98 GLN A CA 1
ATOM 798 C C . GLN A 1 98 ? 7.598 0.857 7.625 1.00 89.31 98 GLN A C 1
ATOM 800 O O . GLN A 1 98 ? 7.932 2.035 7.794 1.00 89.31 98 GLN A O 1
ATOM 805 N N . CYS A 1 99 ? 8.493 -0.106 7.439 1.00 86.88 99 CYS A N 1
ATOM 806 C CA . CYS A 1 99 ? 9.930 0.133 7.324 1.00 86.88 99 CYS A CA 1
ATOM 807 C C . CYS A 1 99 ? 10.331 0.692 5.948 1.00 86.88 99 CYS A C 1
ATOM 809 O O . CYS A 1 99 ? 11.458 1.178 5.788 1.00 86.88 99 CYS A O 1
ATOM 811 N N . LEU A 1 100 ? 9.409 0.691 4.981 1.00 87.50 100 LEU A N 1
ATOM 812 C CA . LEU A 1 100 ? 9.617 1.219 3.639 1.00 87.50 100 LEU 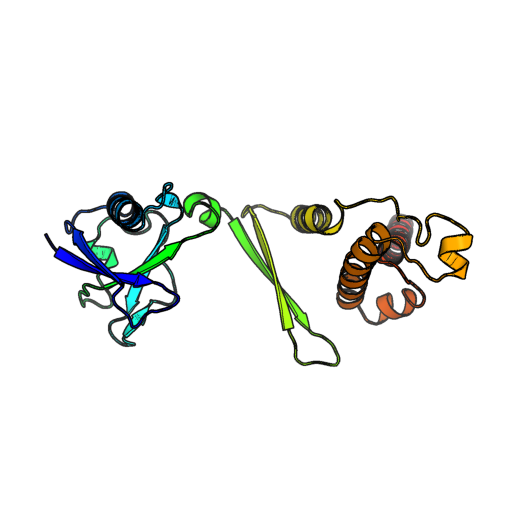A CA 1
ATOM 813 C C . LEU A 1 100 ? 9.154 2.682 3.519 1.00 87.50 100 LEU A C 1
ATOM 815 O O . LEU A 1 100 ? 8.315 3.192 4.266 1.00 87.50 100 LEU A O 1
ATOM 819 N N . LYS A 1 101 ? 9.735 3.377 2.548 1.00 79.62 101 LYS A N 1
ATOM 820 C CA . LYS A 1 101 ? 9.252 4.619 1.954 1.00 79.62 101 LYS A CA 1
ATOM 821 C C . LYS A 1 101 ? 8.649 4.285 0.602 1.00 79.62 101 LYS A C 1
ATOM 823 O O . LYS A 1 101 ? 9.237 3.539 -0.178 1.00 79.62 101 LYS A O 1
ATOM 828 N N . THR A 1 102 ? 7.509 4.897 0.323 1.00 82.50 102 THR A N 1
ATOM 829 C CA . THR A 1 102 ? 6.846 4.802 -0.972 1.00 82.50 102 THR A CA 1
ATOM 830 C C . THR A 1 102 ? 7.179 6.039 -1.794 1.00 82.50 102 THR A C 1
ATOM 832 O O . THR A 1 102 ? 6.815 7.151 -1.414 1.00 82.50 102 THR A O 1
ATOM 835 N N . LEU A 1 103 ? 7.857 5.848 -2.918 1.00 76.50 103 LEU A N 1
ATOM 836 C CA . LEU A 1 103 ? 8.086 6.862 -3.935 1.00 76.50 103 LEU A CA 1
ATOM 837 C C . LEU A 1 103 ? 7.072 6.650 -5.061 1.00 76.50 103 LEU A C 1
ATOM 839 O O . LEU A 1 103 ? 7.110 5.636 -5.754 1.00 76.50 103 LEU A O 1
ATOM 843 N N . LYS A 1 104 ? 6.153 7.602 -5.228 1.00 75.81 104 LYS A N 1
ATOM 844 C CA . LYS A 1 104 ? 5.256 7.652 -6.385 1.00 75.81 104 LYS A CA 1
ATOM 845 C C . LYS A 1 104 ? 5.895 8.538 -7.445 1.00 75.81 104 LYS A C 1
ATOM 847 O O . LYS A 1 104 ? 6.167 9.704 -7.173 1.00 75.81 104 LYS A O 1
ATOM 852 N N . ILE A 1 105 ? 6.139 7.985 -8.622 1.00 70.19 105 ILE A N 1
ATOM 853 C CA . ILE A 1 105 ? 6.684 8.702 -9.769 1.00 70.19 105 ILE A CA 1
ATOM 854 C C . ILE A 1 105 ? 5.547 8.881 -10.768 1.00 70.19 105 ILE A C 1
ATOM 856 O O . ILE A 1 105 ? 5.046 7.903 -11.317 1.00 70.19 105 ILE A O 1
ATOM 860 N N . ALA A 1 106 ? 5.111 10.126 -10.941 1.00 64.88 106 ALA A N 1
ATOM 861 C CA . ALA A 1 106 ? 4.096 10.514 -11.909 1.00 64.88 106 ALA A CA 1
ATOM 862 C C . ALA A 1 106 ? 4.773 10.904 -13.228 1.00 64.88 106 ALA A C 1
ATOM 864 O O . ALA A 1 106 ? 5.624 11.795 -13.244 1.00 64.88 106 ALA A O 1
ATOM 865 N N . PHE A 1 107 ? 4.396 10.241 -14.317 1.00 59.19 107 PHE A N 1
ATOM 866 C CA . PHE A 1 107 ? 4.825 10.573 -15.671 1.00 59.19 107 PHE A CA 1
ATOM 867 C C . PHE A 1 107 ? 3.699 11.322 -16.360 1.00 59.19 107 PHE A C 1
ATOM 869 O O . PHE A 1 107 ? 2.603 10.786 -16.504 1.00 59.19 107 PHE A O 1
ATOM 876 N N . HIS A 1 108 ? 3.975 12.558 -16.757 1.00 54.44 108 HIS A N 1
ATOM 877 C CA . HIS A 1 108 ? 3.054 13.368 -17.540 1.00 54.44 108 HIS A CA 1
ATOM 878 C C . HIS A 1 108 ? 3.398 13.189 -19.018 1.00 54.44 108 HIS A C 1
ATOM 880 O O . HIS A 1 108 ? 4.535 13.456 -19.415 1.00 54.44 108 HIS A O 1
ATOM 886 N N . HIS A 1 109 ? 2.439 12.740 -19.826 1.00 47.88 109 HIS A N 1
ATOM 887 C CA . HIS A 1 109 ? 2.581 12.809 -21.276 1.00 47.88 109 HIS A CA 1
ATOM 888 C C . HIS A 1 109 ? 2.393 14.259 -21.747 1.00 47.88 109 HIS A C 1
ATOM 890 O O . HIS A 1 109 ? 1.489 14.955 -21.302 1.00 47.88 109 HIS A O 1
ATOM 896 N N . ASP A 1 110 ? 3.246 14.719 -22.670 1.00 46.56 110 ASP A N 1
ATOM 897 C CA . ASP A 1 110 ? 3.228 16.105 -23.190 1.00 46.56 110 ASP A CA 1
ATOM 898 C C . ASP A 1 110 ? 1.973 16.394 -24.050 1.00 46.56 110 ASP A C 1
ATOM 900 O O . ASP A 1 110 ? 1.696 17.536 -24.405 1.00 46.56 110 ASP A O 1
ATOM 904 N N . THR A 1 111 ? 1.210 15.352 -24.410 1.00 49.38 111 THR A N 1
ATOM 905 C CA . THR A 1 111 ? 0.090 15.414 -25.366 1.00 49.38 111 THR A CA 1
ATOM 906 C C . THR A 1 111 ? -1.231 14.848 -24.849 1.00 49.38 111 THR A C 1
ATOM 908 O O . THR A 1 111 ? -2.274 15.172 -25.410 1.00 49.38 111 THR A O 1
ATOM 911 N N . ASN A 1 112 ? -1.207 14.045 -23.785 1.00 52.50 112 ASN A N 1
ATOM 912 C CA . ASN A 1 112 ? -2.390 13.495 -23.134 1.00 52.50 112 ASN A CA 1
ATOM 913 C C . ASN A 1 112 ? -2.257 13.791 -21.644 1.00 52.50 112 ASN A C 1
ATOM 915 O O . ASN A 1 112 ? -1.231 13.474 -21.051 1.00 52.50 112 ASN A O 1
ATOM 919 N N . ASP A 1 113 ? -3.305 14.327 -21.024 1.00 56.16 113 ASP A N 1
ATOM 920 C CA . ASP A 1 113 ? -3.373 14.597 -19.575 1.00 56.16 113 ASP A CA 1
ATOM 921 C C . ASP A 1 113 ? -3.386 13.294 -18.727 1.00 56.16 113 ASP A C 1
ATOM 923 O O . ASP A 1 113 ? -3.748 13.276 -17.551 1.00 56.16 113 ASP A O 1
ATOM 927 N N . GLU A 1 114 ? -3.011 12.165 -19.339 1.00 48.81 114 GLU A N 1
ATOM 928 C CA . GLU A 1 114 ? -2.839 10.871 -18.704 1.00 48.81 114 GLU A CA 1
ATOM 929 C C . GLU A 1 114 ? -1.544 10.870 -17.895 1.00 48.81 114 GLU A C 1
ATOM 931 O O . GLU A 1 114 ? -0.430 10.961 -18.420 1.00 48.81 114 GLU A O 1
ATOM 936 N N . VAL A 1 115 ? -1.711 10.748 -16.581 1.00 59.72 115 VAL A N 1
ATOM 937 C CA . VAL A 1 115 ? -0.609 10.612 -15.639 1.00 59.72 115 VAL A CA 1
ATOM 938 C C . VAL A 1 115 ? -0.436 9.142 -15.302 1.00 59.72 115 VAL A C 1
ATOM 940 O O . VAL A 1 115 ? -1.240 8.562 -14.570 1.00 59.72 115 VAL A O 1
ATOM 943 N N . VAL A 1 116 ? 0.642 8.536 -15.789 1.00 65.06 116 VAL A N 1
ATOM 944 C CA . VAL A 1 116 ? 1.006 7.181 -15.368 1.00 65.06 116 VAL A CA 1
ATOM 945 C C . VAL A 1 116 ? 1.766 7.291 -14.049 1.00 65.06 116 VAL A C 1
ATOM 947 O O . VAL A 1 116 ? 2.846 7.875 -13.997 1.00 65.06 116 VAL A O 1
ATOM 950 N N . ILE A 1 117 ? 1.214 6.749 -12.961 1.00 67.44 117 ILE A N 1
ATOM 951 C CA . ILE A 1 117 ? 1.858 6.773 -11.639 1.00 67.44 117 ILE A CA 1
ATOM 952 C C . ILE A 1 117 ? 2.480 5.409 -11.350 1.00 67.44 117 ILE A C 1
ATOM 954 O O . ILE A 1 117 ? 1.779 4.443 -11.060 1.00 67.44 117 ILE A O 1
ATOM 958 N N . HIS A 1 118 ? 3.808 5.348 -11.342 1.00 67.94 118 HIS A N 1
ATOM 959 C CA . HIS A 1 118 ? 4.543 4.174 -10.882 1.00 67.94 118 HIS A CA 1
ATOM 960 C C . HIS A 1 118 ? 4.875 4.297 -9.398 1.00 67.94 118 HIS A C 1
ATOM 962 O O . HIS A 1 118 ? 5.307 5.348 -8.928 1.00 67.94 118 HIS A O 1
ATOM 968 N N . THR A 1 119 ? 4.696 3.212 -8.646 1.00 73.38 119 THR A N 1
ATOM 969 C CA . THR A 1 119 ? 4.944 3.193 -7.201 1.00 73.38 119 THR A CA 1
ATOM 970 C C . THR A 1 119 ? 6.122 2.285 -6.871 1.00 73.38 119 THR A C 1
ATOM 972 O O . THR A 1 119 ? 6.097 1.089 -7.146 1.00 73.38 119 THR A O 1
ATOM 975 N N . ILE A 1 120 ? 7.144 2.851 -6.236 1.00 80.81 120 ILE A N 1
ATOM 976 C CA . ILE A 1 120 ? 8.337 2.144 -5.773 1.00 80.81 120 ILE A CA 1
ATOM 977 C C . ILE A 1 120 ? 8.344 2.152 -4.248 1.00 80.81 120 ILE A C 1
ATOM 979 O O . ILE A 1 120 ? 8.126 3.193 -3.632 1.00 80.81 120 ILE A O 1
ATOM 983 N N . ARG A 1 121 ? 8.604 1.001 -3.624 1.00 84.38 121 ARG A N 1
ATOM 984 C CA . ARG A 1 121 ? 8.763 0.882 -2.170 1.00 84.38 121 ARG A CA 1
ATOM 985 C C . ARG A 1 121 ? 10.185 0.446 -1.854 1.00 84.38 121 ARG A C 1
ATOM 987 O O . ARG A 1 121 ? 10.622 -0.585 -2.346 1.00 84.38 121 ARG A O 1
ATOM 994 N N . LEU A 1 122 ? 10.884 1.239 -1.050 1.00 84.38 122 LEU A N 1
ATOM 995 C CA . LEU A 1 122 ? 12.297 1.052 -0.712 1.00 84.38 122 LEU A CA 1
ATOM 996 C C . LEU A 1 122 ? 12.529 1.293 0.782 1.00 84.38 122 LEU A C 1
ATOM 998 O O . LEU A 1 122 ? 11.803 2.095 1.367 1.00 84.38 122 LEU A O 1
ATOM 1002 N N . PRO A 1 123 ? 13.522 0.661 1.427 1.00 86.62 123 PRO A N 1
ATOM 1003 C CA . PRO A 1 123 ? 13.871 0.946 2.817 1.00 86.62 123 PRO A CA 1
ATOM 1004 C C . PRO A 1 123 ? 14.037 2.443 3.125 1.00 86.62 123 PRO A C 1
ATOM 1006 O O . PRO A 1 123 ? 14.493 3.243 2.309 1.00 86.62 123 PRO A O 1
ATOM 1009 N N . ARG A 1 124 ? 13.700 2.862 4.351 1.00 79.00 124 ARG A N 1
ATOM 1010 C CA . ARG A 1 124 ? 13.764 4.286 4.751 1.00 79.00 124 ARG A CA 1
ATOM 1011 C C . ARG A 1 124 ? 15.144 4.941 4.599 1.00 79.00 124 ARG A C 1
ATOM 1013 O O . ARG A 1 124 ? 15.197 6.167 4.477 1.00 79.00 124 ARG A O 1
ATOM 1020 N N . HIS A 1 125 ? 16.215 4.155 4.626 1.00 78.81 125 HIS A N 1
ATOM 1021 C CA . HIS A 1 125 ? 17.606 4.597 4.493 1.00 78.81 125 HIS A CA 1
ATOM 1022 C C . HIS A 1 125 ? 18.155 4.456 3.063 1.00 78.81 125 HIS A C 1
ATOM 1024 O O . HIS A 1 125 ? 19.342 4.682 2.852 1.00 78.81 125 HIS A O 1
ATOM 1030 N N . SER A 1 126 ? 17.311 4.096 2.092 1.00 80.12 126 SER A N 1
ATOM 1031 C CA . SER A 1 126 ? 17.719 3.972 0.697 1.00 80.12 126 SER A CA 1
ATOM 1032 C C . SER A 1 126 ? 18.211 5.296 0.117 1.00 80.12 126 SER A C 1
ATOM 1034 O O . SER A 1 126 ? 17.665 6.373 0.375 1.00 80.12 126 SER A O 1
ATOM 1036 N N . THR A 1 127 ? 19.251 5.183 -0.693 1.00 76.88 127 THR A N 1
ATOM 1037 C CA . THR A 1 127 ? 19.889 6.253 -1.452 1.00 76.88 127 THR A CA 1
ATOM 1038 C C . THR A 1 127 ? 19.309 6.344 -2.864 1.00 76.88 127 THR A C 1
ATOM 1040 O O . THR A 1 127 ? 18.590 5.458 -3.325 1.00 76.88 127 THR A O 1
ATOM 1043 N N . VAL A 1 128 ? 19.670 7.397 -3.603 1.00 67.81 128 VAL A N 1
ATOM 1044 C CA . VAL A 1 128 ? 19.338 7.512 -5.036 1.00 67.81 128 VAL A CA 1
ATOM 1045 C C . VAL A 1 128 ? 19.903 6.332 -5.841 1.00 67.81 128 VAL A C 1
ATOM 1047 O O . VAL A 1 128 ? 19.259 5.875 -6.779 1.00 67.81 128 VAL A O 1
ATOM 1050 N N . SER A 1 129 ? 21.065 5.794 -5.450 1.00 70.06 129 SER A N 1
ATOM 1051 C CA . SER A 1 129 ? 21.652 4.601 -6.077 1.00 70.06 129 SER A CA 1
ATOM 1052 C C . SER A 1 129 ? 20.740 3.381 -5.929 1.00 70.06 129 SER A C 1
ATOM 1054 O O . SER A 1 129 ? 20.518 2.657 -6.895 1.00 70.06 129 SER A O 1
ATOM 1056 N N . ASP A 1 130 ? 20.144 3.193 -4.751 1.00 75.81 130 ASP A N 1
ATOM 1057 C CA . ASP A 1 130 ? 19.226 2.079 -4.489 1.00 75.81 130 ASP A CA 1
ATOM 1058 C C . ASP A 1 130 ? 17.933 2.212 -5.297 1.00 75.81 130 ASP A C 1
ATOM 1060 O O . ASP A 1 130 ? 17.441 1.221 -5.826 1.00 75.81 130 ASP A O 1
ATOM 1064 N N . VAL A 1 131 ? 17.426 3.441 -5.472 1.00 70.12 131 VAL A N 1
ATOM 1065 C CA . VAL A 1 131 ? 16.292 3.717 -6.371 1.00 70.12 131 VAL A CA 1
ATOM 1066 C C . VAL A 1 131 ? 16.645 3.333 -7.805 1.00 70.12 131 VAL A C 1
ATOM 1068 O O . VAL A 1 131 ? 15.885 2.624 -8.453 1.00 70.12 131 VAL A O 1
ATOM 1071 N N . ILE A 1 132 ? 17.808 3.767 -8.300 1.00 69.06 132 ILE A N 1
ATOM 1072 C CA . ILE A 1 132 ? 18.269 3.447 -9.657 1.00 69.06 132 ILE A CA 1
ATOM 1073 C C . ILE A 1 132 ? 18.452 1.940 -9.834 1.00 69.06 132 ILE A C 1
ATOM 1075 O O . ILE A 1 132 ? 18.123 1.418 -10.892 1.00 69.06 132 ILE A O 1
ATOM 1079 N N . ASN A 1 133 ? 18.961 1.232 -8.828 1.00 70.94 133 ASN A N 1
ATOM 1080 C CA . ASN A 1 133 ? 19.161 -0.212 -8.901 1.00 70.94 133 ASN A CA 1
ATOM 1081 C C . ASN A 1 133 ? 17.849 -0.995 -8.812 1.00 70.94 133 ASN A C 1
ATOM 1083 O O . ASN A 1 133 ? 17.709 -1.982 -9.520 1.00 70.94 133 ASN A O 1
ATOM 1087 N N . ASP A 1 134 ? 16.881 -0.560 -8.003 1.00 74.06 134 ASP A N 1
ATOM 1088 C CA . ASP A 1 134 ? 15.535 -1.147 -7.980 1.00 74.06 134 ASP A CA 1
ATOM 1089 C C . ASP A 1 134 ? 14.812 -0.906 -9.305 1.00 74.06 134 ASP A C 1
ATOM 1091 O O . ASP A 1 134 ? 14.207 -1.830 -9.849 1.00 74.06 134 ASP A O 1
ATOM 1095 N N . LEU A 1 135 ? 14.975 0.294 -9.879 1.00 70.06 135 LEU A N 1
ATOM 1096 C CA . LEU A 1 135 ? 14.525 0.566 -11.233 1.00 70.06 135 LEU A CA 1
ATOM 1097 C C . LEU A 1 135 ? 15.209 -0.404 -12.216 1.00 70.06 135 LEU A C 1
ATOM 1099 O O . LEU A 1 135 ? 14.562 -1.186 -12.906 1.00 70.06 135 LEU A O 1
ATOM 1103 N N . LYS A 1 136 ? 16.536 -0.463 -12.229 1.00 65.31 136 LYS A N 1
ATOM 1104 C CA . LYS A 1 136 ? 17.246 -1.400 -13.102 1.00 65.31 136 LYS A CA 1
ATOM 1105 C C . LYS A 1 136 ? 16.827 -2.850 -12.878 1.00 65.31 136 LYS A C 1
ATOM 1107 O O . LYS A 1 136 ? 16.646 -3.564 -13.836 1.00 65.31 136 LYS A O 1
ATOM 1112 N N . SER A 1 137 ? 16.605 -3.313 -11.660 1.00 65.94 137 SER A N 1
ATOM 1113 C CA . SER A 1 137 ? 16.176 -4.697 -11.437 1.00 65.94 137 SER A CA 1
ATOM 1114 C C . SER A 1 137 ? 14.790 -4.973 -12.037 1.00 65.94 137 SER A C 1
ATOM 1116 O O . SER A 1 137 ? 14.576 -6.000 -12.676 1.00 65.94 137 SER A O 1
ATOM 1118 N N . LYS A 1 138 ? 13.861 -4.021 -11.898 1.00 64.25 138 LYS A N 1
ATOM 1119 C CA . LYS A 1 138 ? 12.493 -4.135 -12.425 1.00 64.25 138 LYS A CA 1
ATOM 1120 C C . LYS A 1 138 ? 12.402 -3.974 -13.941 1.00 64.25 138 LYS A C 1
ATOM 1122 O O . LYS A 1 138 ? 11.510 -4.557 -14.543 1.00 64.25 138 LYS A O 1
ATOM 1127 N N . TRP A 1 139 ? 13.307 -3.201 -14.540 1.00 59.59 139 TRP A N 1
ATOM 1128 C CA . TRP A 1 139 ? 13.284 -2.862 -15.968 1.00 59.59 139 TRP A CA 1
ATOM 1129 C C . TRP A 1 139 ? 14.438 -3.483 -16.791 1.00 59.59 139 TRP A C 1
ATOM 1131 O O . TRP A 1 139 ? 14.355 -3.504 -18.010 1.00 59.59 139 TRP A O 1
ATOM 1141 N N . PHE A 1 140 ? 15.490 -4.022 -16.162 1.00 54.31 140 PHE A N 1
ATOM 1142 C CA . PHE A 1 140 ? 16.704 -4.588 -16.792 1.00 54.31 140 PHE A CA 1
ATOM 1143 C C . PHE A 1 140 ? 17.018 -6.041 -16.383 1.00 54.31 140 PHE A C 1
ATOM 1145 O O . PHE A 1 140 ? 18.137 -6.514 -16.582 1.00 54.31 140 PHE A O 1
ATOM 1152 N N . VAL A 1 141 ? 16.044 -6.804 -15.884 1.00 43.59 141 VAL A N 1
ATOM 1153 C CA . VAL A 1 141 ? 16.159 -8.275 -15.820 1.00 43.59 141 VAL A CA 1
ATOM 1154 C C . VAL A 1 141 ? 15.139 -8.924 -16.752 1.00 43.59 141 VAL A C 1
ATOM 1156 O O . VAL A 1 141 ? 14.356 -9.761 -16.335 1.00 43.59 141 VAL A O 1
ATOM 1159 N N . VAL A 1 142 ? 15.167 -8.549 -18.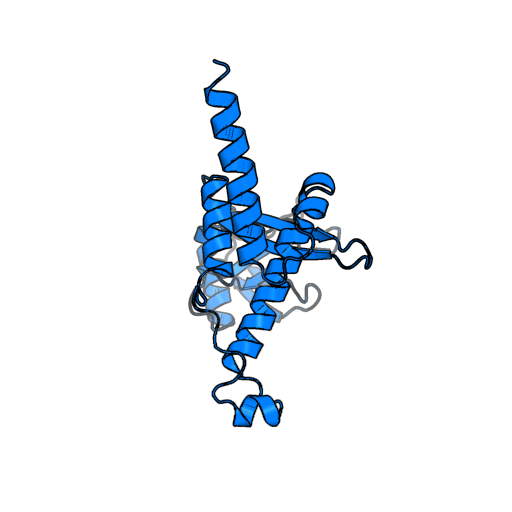033 1.00 42.50 142 VAL A N 1
ATOM 1160 C CA . VAL A 1 142 ? 14.815 -9.450 -19.141 1.00 42.50 142 VAL A CA 1
ATOM 1161 C C . VAL A 1 142 ? 15.739 -9.111 -20.318 1.00 42.50 142 VAL A C 1
ATOM 1163 O O . VAL A 1 142 ? 15.506 -8.176 -21.069 1.00 42.50 142 VAL A O 1
ATOM 1166 N N . ASN A 1 143 ? 16.819 -9.885 -20.437 1.00 45.81 143 ASN A N 1
ATOM 1167 C CA . ASN A 1 143 ? 17.682 -10.032 -21.612 1.00 45.81 143 ASN A CA 1
ATOM 1168 C C . ASN A 1 143 ? 18.428 -8.786 -22.140 1.00 45.81 143 ASN A C 1
ATOM 1170 O O . ASN A 1 143 ? 17.945 -8.043 -22.985 1.00 45.81 143 ASN A O 1
ATOM 1174 N N . SER A 1 144 ? 19.729 -8.699 -21.820 1.00 54.00 144 SER A N 1
ATOM 1175 C CA . SER A 1 144 ? 20.713 -7.967 -22.651 1.00 54.00 144 SER A CA 1
ATOM 1176 C C . SER A 1 144 ? 20.881 -8.559 -24.063 1.00 54.00 144 SER A C 1
ATOM 1178 O O . SER A 1 144 ? 21.664 -8.038 -24.854 1.00 54.00 144 SER A O 1
ATOM 1180 N N . ILE A 1 145 ? 20.194 -9.661 -24.377 1.00 64.81 145 ILE A N 1
ATOM 1181 C CA . ILE A 1 145 ? 20.174 -10.285 -25.697 1.00 64.81 145 ILE A CA 1
ATOM 1182 C C . ILE A 1 145 ? 18.855 -9.889 -26.351 1.00 64.81 145 ILE A C 1
ATOM 1184 O O . ILE A 1 145 ? 17.809 -10.424 -25.994 1.00 64.81 145 ILE A O 1
ATOM 1188 N N . VAL A 1 146 ? 18.918 -8.956 -27.299 1.00 72.81 146 VAL A N 1
ATOM 1189 C CA . VAL A 1 146 ? 17.793 -8.647 -28.189 1.00 72.81 146 VAL A CA 1
ATOM 1190 C C . VAL A 1 146 ? 17.455 -9.931 -28.957 1.00 72.81 146 VAL A C 1
ATOM 1192 O O . VAL A 1 146 ? 18.333 -10.429 -29.675 1.00 72.81 146 VAL A O 1
ATOM 1195 N N . PRO A 1 147 ? 16.252 -10.518 -28.800 1.00 82.06 147 PRO A N 1
ATOM 1196 C CA . PRO A 1 147 ? 15.873 -11.687 -29.581 1.00 82.06 147 PRO A CA 1
ATOM 1197 C C . PRO A 1 147 ? 15.916 -11.347 -31.078 1.00 82.06 147 PRO A C 1
ATOM 1199 O O . PRO A 1 147 ? 15.667 -10.205 -31.458 1.00 82.06 147 PRO A O 1
ATOM 1202 N N . PRO A 1 148 ? 16.236 -12.291 -31.971 1.00 83.75 148 PRO A N 1
ATOM 1203 C CA . PRO A 1 148 ? 16.156 -12.019 -33.398 1.00 83.75 148 PRO A CA 1
ATOM 1204 C C . PRO A 1 148 ? 14.693 -11.761 -33.791 1.00 83.75 148 PRO A C 1
ATOM 1206 O O . PRO A 1 148 ? 13.812 -12.540 -33.422 1.00 83.75 148 PRO A O 1
ATOM 1209 N N . GLN A 1 149 ? 14.450 -10.688 -34.553 1.00 82.00 149 GLN A N 1
ATOM 1210 C CA . GLN A 1 149 ? 13.117 -10.303 -35.039 1.00 82.00 149 GLN A CA 1
ATOM 1211 C C . GLN A 1 149 ? 12.457 -11.406 -35.881 1.00 82.00 149 GLN A C 1
ATOM 1213 O O . GLN A 1 149 ? 11.245 -11.588 -35.820 1.00 82.00 149 GLN A O 1
ATOM 1218 N N . PHE A 1 150 ? 13.262 -12.178 -36.616 1.00 88.75 150 PHE A N 1
ATOM 1219 C CA . PHE A 1 150 ? 12.834 -13.322 -37.421 1.00 88.75 150 PHE A CA 1
ATOM 1220 C C . PHE A 1 150 ? 13.746 -14.519 -37.127 1.00 88.75 150 PHE A C 1
ATOM 1222 O O . PHE A 1 150 ? 14.962 -14.347 -37.015 1.00 88.75 150 PHE A O 1
ATOM 1229 N N . HIS A 1 151 ? 13.192 -15.732 -37.014 1.00 83.44 151 HIS A N 1
ATOM 1230 C CA . HIS A 1 151 ? 13.999 -16.945 -36.806 1.00 83.44 151 HIS A CA 1
ATOM 1231 C C . HIS A 1 151 ? 14.728 -17.391 -38.081 1.00 83.44 151 HIS A C 1
ATOM 1233 O O . HIS A 1 151 ? 15.815 -17.965 -37.998 1.00 83.44 151 HIS A O 1
ATOM 1239 N N . THR A 1 152 ? 14.143 -17.129 -39.254 1.00 88.62 152 THR A N 1
ATOM 1240 C CA . THR A 1 152 ? 14.677 -17.509 -40.569 1.00 88.62 152 THR A CA 1
ATOM 1241 C C . THR A 1 152 ? 14.429 -16.420 -41.624 1.00 88.62 152 THR A C 1
ATOM 1243 O O . THR A 1 152 ? 13.639 -15.500 -41.414 1.00 88.62 152 THR A O 1
ATOM 1246 N N . GLU A 1 153 ? 15.091 -16.517 -42.782 1.00 83.31 153 GLU A N 1
ATOM 1247 C CA . GLU A 1 153 ? 14.848 -15.597 -43.909 1.00 83.31 153 GLU A CA 1
ATOM 1248 C C . GLU A 1 153 ? 13.457 -15.813 -44.535 1.00 83.31 153 GLU A C 1
ATOM 1250 O O . GLU A 1 153 ? 12.827 -14.851 -44.967 1.00 83.31 153 GLU A O 1
ATOM 1255 N N . ASP A 1 154 ? 12.931 -17.042 -44.514 1.00 86.31 154 ASP A N 1
ATOM 1256 C CA . ASP A 1 154 ? 11.556 -17.323 -44.943 1.00 86.31 154 ASP A CA 1
ATOM 1257 C C . ASP A 1 154 ? 10.539 -16.633 -44.023 1.00 86.31 154 ASP A C 1
ATOM 1259 O O . ASP A 1 154 ? 9.569 -16.048 -44.505 1.00 86.31 154 ASP A O 1
ATOM 1263 N N . ASP A 1 155 ? 10.785 -16.622 -42.708 1.00 83.56 155 ASP A N 1
ATOM 1264 C CA . ASP A 1 155 ? 9.952 -15.880 -41.754 1.00 83.56 155 ASP A CA 1
ATOM 1265 C C . ASP A 1 155 ? 9.991 -14.375 -42.025 1.00 83.56 155 ASP A C 1
ATOM 1267 O O . ASP A 1 155 ? 8.961 -13.715 -41.937 1.00 83.56 155 ASP A O 1
ATOM 1271 N N . ARG A 1 156 ? 11.143 -13.832 -42.428 1.00 84.50 156 ARG A N 1
ATOM 1272 C CA . ARG A 1 156 ? 11.272 -12.424 -42.827 1.00 84.50 156 ARG A CA 1
ATOM 1273 C C . ARG A 1 156 ? 10.502 -12.107 -44.108 1.00 84.50 156 ARG A C 1
ATOM 1275 O O . ARG A 1 156 ? 9.864 -11.063 -44.190 1.00 84.50 156 ARG A O 1
ATOM 1282 N N . ILE A 1 157 ? 10.550 -12.989 -45.106 1.00 87.00 157 ILE A N 1
ATOM 1283 C CA . ILE A 1 157 ? 9.795 -12.827 -46.360 1.00 87.00 157 ILE A CA 1
ATOM 1284 C C . ILE A 1 157 ? 8.284 -12.908 -46.096 1.00 87.00 157 ILE A C 1
ATOM 1286 O O . ILE A 1 157 ? 7.503 -12.208 -46.739 1.00 87.00 157 ILE A O 1
ATOM 1290 N N . MET A 1 158 ? 7.880 -13.744 -45.139 1.00 86.81 158 MET A N 1
ATOM 1291 C CA . MET A 1 158 ? 6.485 -13.978 -44.757 1.00 86.81 158 MET A CA 1
ATOM 1292 C C . MET A 1 158 ? 5.990 -13.080 -43.608 1.00 86.81 158 MET A C 1
ATOM 1294 O O . MET A 1 158 ? 4.869 -13.285 -43.145 1.00 86.81 158 MET A O 1
ATOM 1298 N N . ASP A 1 159 ? 6.807 -12.127 -43.150 1.00 85.19 159 ASP A N 1
ATOM 1299 C CA . ASP A 1 159 ? 6.541 -11.207 -42.030 1.00 85.19 159 ASP A CA 1
ATOM 1300 C C . ASP A 1 159 ? 6.104 -11.903 -40.721 1.00 85.19 159 ASP A C 1
ATOM 1302 O O . ASP A 1 159 ? 5.243 -11.442 -39.972 1.00 85.19 159 ASP A O 1
ATOM 1306 N N . ARG A 1 160 ? 6.688 -13.070 -40.438 1.00 88.19 160 ARG A N 1
ATOM 1307 C CA . ARG A 1 160 ? 6.445 -13.848 -39.217 1.00 88.19 160 ARG A CA 1
ATOM 1308 C C . ARG A 1 160 ? 7.419 -13.435 -38.126 1.00 88.19 160 ARG A C 1
ATOM 1310 O O . ARG A 1 160 ? 8.497 -14.009 -37.982 1.00 88.19 160 ARG A O 1
ATOM 1317 N N . VAL A 1 161 ? 7.019 -12.432 -37.358 1.00 84.19 161 VAL A N 1
ATOM 1318 C CA . VAL A 1 161 ? 7.813 -11.914 -36.241 1.00 84.19 161 VAL A CA 1
ATOM 1319 C C . VAL A 1 161 ? 7.919 -12.954 -35.124 1.00 84.19 161 VAL A C 1
ATOM 1321 O O . VAL A 1 161 ? 6.951 -13.635 -34.784 1.00 84.19 161 VAL A O 1
ATOM 1324 N N . ASN A 1 162 ? 9.112 -13.071 -34.544 1.00 85.44 162 ASN A N 1
ATOM 1325 C CA . ASN A 1 162 ? 9.359 -13.878 -33.357 1.00 85.44 162 ASN A CA 1
ATOM 1326 C C . ASN A 1 162 ? 8.534 -13.339 -32.163 1.00 85.44 162 ASN A C 1
ATOM 1328 O O . ASN A 1 162 ? 8.756 -12.196 -31.754 1.00 85.44 162 ASN A O 1
ATOM 1332 N N . PRO A 1 163 ? 7.649 -14.141 -31.542 1.00 83.31 163 PRO A N 1
ATOM 1333 C CA . PRO A 1 163 ? 6.867 -13.709 -30.381 1.00 83.31 163 PRO A CA 1
ATOM 1334 C C . PRO A 1 163 ? 7.719 -13.263 -29.183 1.00 83.31 163 PRO A C 1
ATOM 1336 O O . PRO A 1 163 ? 7.309 -12.390 -28.421 1.00 83.31 163 PRO A O 1
ATOM 1339 N N . GLU A 1 164 ? 8.919 -13.830 -29.011 1.00 78.38 164 GLU A N 1
ATOM 1340 C CA . GLU A 1 164 ? 9.858 -13.398 -27.968 1.00 78.38 164 GLU A CA 1
ATOM 1341 C C . GLU A 1 164 ? 10.419 -12.002 -28.258 1.00 78.38 164 GLU A C 1
ATOM 1343 O O . GLU A 1 164 ? 10.603 -11.214 -27.331 1.00 78.38 164 GLU A O 1
ATOM 1348 N N . TYR A 1 165 ? 10.660 -11.683 -29.536 1.00 80.56 165 TYR A N 1
ATOM 1349 C CA . TYR A 1 165 ? 11.058 -10.340 -29.956 1.00 80.56 165 TYR A CA 1
ATOM 1350 C C . TYR A 1 165 ? 9.915 -9.349 -29.759 1.00 80.56 165 TYR A C 1
ATOM 1352 O O . TYR A 1 165 ? 10.144 -8.272 -29.234 1.00 80.56 165 TYR A O 1
ATOM 1360 N N . GLU A 1 166 ? 8.685 -9.717 -30.113 1.00 74.62 166 GLU A N 1
ATOM 1361 C CA . GLU A 1 166 ? 7.519 -8.846 -29.944 1.00 74.62 166 GLU A CA 1
ATOM 1362 C C . GLU A 1 166 ? 7.255 -8.525 -28.463 1.00 74.62 166 GLU A C 1
ATOM 1364 O O . GLU A 1 166 ? 7.079 -7.363 -28.094 1.00 74.62 166 GLU A O 1
ATOM 1369 N N . ALA A 1 167 ? 7.315 -9.532 -27.585 1.00 75.19 167 ALA A N 1
ATOM 1370 C CA . ALA A 1 167 ? 7.177 -9.332 -26.144 1.00 75.19 167 ALA A CA 1
ATOM 1371 C C . ALA A 1 167 ? 8.305 -8.461 -25.563 1.00 75.19 167 ALA A C 1
ATOM 1373 O O . ALA A 1 167 ? 8.052 -7.608 -24.708 1.00 75.19 167 ALA A O 1
ATOM 1374 N N . TRP A 1 168 ? 9.539 -8.660 -26.034 1.00 80.06 168 TRP A N 1
ATOM 1375 C CA . TRP A 1 168 ? 10.689 -7.843 -25.651 1.00 80.06 168 TRP A CA 1
ATOM 1376 C C . TRP A 1 168 ? 10.561 -6.399 -26.158 1.00 80.06 168 TRP A C 1
ATOM 1378 O O . TRP A 1 168 ? 10.772 -5.465 -25.390 1.00 80.06 168 TRP A O 1
ATOM 1388 N N . GLU A 1 169 ? 10.150 -6.205 -27.411 1.00 75.50 169 GLU A N 1
ATOM 1389 C CA . GLU A 1 169 ? 10.003 -4.898 -28.057 1.00 75.50 169 GLU A CA 1
ATOM 1390 C C . GLU A 1 169 ? 8.944 -4.052 -27.343 1.00 75.50 169 GLU A C 1
ATOM 1392 O O . GLU A 1 169 ? 9.168 -2.873 -27.089 1.00 75.50 169 GLU A O 1
ATOM 1397 N N . VAL A 1 170 ? 7.819 -4.647 -26.927 1.00 70.12 170 VAL A N 1
ATOM 1398 C CA . VAL A 1 170 ? 6.801 -3.939 -26.129 1.00 70.12 170 VAL A CA 1
ATOM 1399 C C . VAL A 1 170 ? 7.400 -3.398 -24.827 1.00 70.12 170 VAL A C 1
ATOM 1401 O O . VAL A 1 170 ? 7.156 -2.247 -24.458 1.00 70.12 170 VAL A O 1
ATOM 1404 N N . GLN A 1 171 ? 8.213 -4.200 -24.138 1.00 64.88 171 GLN A N 1
ATOM 1405 C CA . GLN A 1 171 ? 8.870 -3.786 -22.897 1.00 64.88 171 GLN A CA 1
ATOM 1406 C C . GLN A 1 171 ? 9.948 -2.720 -23.147 1.00 64.88 171 GLN A C 1
ATOM 1408 O O . GLN A 1 171 ? 10.018 -1.733 -22.408 1.00 64.88 171 GLN A O 1
ATOM 1413 N N . ASP A 1 172 ? 10.754 -2.884 -24.197 1.00 73.50 172 ASP A N 1
ATOM 1414 C CA . ASP A 1 172 ? 11.808 -1.943 -24.576 1.00 73.50 172 ASP A CA 1
ATOM 1415 C C . ASP A 1 172 ? 11.236 -0.586 -25.012 1.00 73.50 172 ASP A C 1
ATOM 1417 O O . ASP A 1 172 ? 11.727 0.448 -24.564 1.00 73.50 172 ASP A O 1
ATOM 1421 N N . GLN A 1 173 ? 10.144 -0.562 -25.783 1.00 71.25 173 GLN A N 1
ATOM 1422 C CA . GLN A 1 173 ? 9.470 0.678 -26.183 1.00 71.25 173 GLN A CA 1
ATOM 1423 C C . GLN A 1 173 ? 8.847 1.407 -24.990 1.00 71.25 173 GLN A C 1
ATOM 1425 O O . GLN A 1 173 ? 8.971 2.630 -24.878 1.00 71.25 173 GLN A O 1
ATOM 1430 N N . MET A 1 174 ? 8.239 0.682 -24.043 1.00 65.94 174 MET A N 1
ATOM 1431 C CA . MET A 1 174 ? 7.767 1.287 -22.790 1.00 65.94 174 MET A CA 1
ATOM 1432 C C . MET A 1 174 ? 8.922 1.931 -22.012 1.00 65.94 174 MET A C 1
ATOM 1434 O O . MET A 1 174 ? 8.789 3.046 -21.500 1.00 65.94 174 MET A O 1
ATOM 1438 N N . LEU A 1 175 ? 10.072 1.257 -21.953 1.00 68.62 175 LEU A N 1
ATOM 1439 C CA . LEU A 1 175 ? 11.264 1.767 -21.283 1.00 68.62 175 LEU A CA 1
ATOM 1440 C C . LEU A 1 175 ? 11.907 2.940 -22.037 1.00 68.62 175 LEU A C 1
ATOM 1442 O O . LEU A 1 175 ? 12.412 3.872 -21.411 1.00 68.62 175 LEU A O 1
ATOM 1446 N N . LEU A 1 176 ? 11.871 2.931 -23.369 1.00 68.75 176 LEU A N 1
ATOM 1447 C CA . LEU A 1 176 ? 12.366 4.008 -24.219 1.00 68.75 176 LEU A CA 1
ATOM 1448 C C . LEU A 1 176 ? 11.558 5.286 -23.998 1.00 68.75 176 LEU A C 1
ATOM 1450 O O . LEU A 1 176 ? 12.143 6.340 -23.742 1.00 68.75 176 LEU A O 1
ATOM 1454 N N . VAL A 1 177 ? 10.227 5.184 -24.029 1.00 66.81 177 VAL A N 1
ATOM 1455 C CA . VAL A 1 177 ? 9.317 6.299 -23.733 1.00 66.81 177 VAL A CA 1
ATOM 1456 C C . VAL A 1 177 ? 9.546 6.810 -22.310 1.00 66.81 177 VAL A C 1
ATOM 1458 O O . VAL A 1 177 ? 9.665 8.019 -22.096 1.00 66.81 177 VAL A O 1
ATOM 1461 N N . TRP A 1 178 ? 9.697 5.900 -21.343 1.00 69.88 178 TRP A N 1
ATOM 1462 C CA . TRP A 1 178 ? 10.041 6.251 -19.966 1.00 69.88 178 TRP A CA 1
ATOM 1463 C C . TRP A 1 178 ? 11.354 7.039 -19.888 1.00 69.88 178 TRP A C 1
ATOM 1465 O O . TRP A 1 178 ? 11.362 8.154 -19.363 1.00 69.88 178 TRP A O 1
ATOM 1475 N N . LEU A 1 179 ? 12.447 6.528 -20.465 1.00 66.94 179 LEU A N 1
ATOM 1476 C CA . LEU A 1 179 ? 13.746 7.204 -20.471 1.00 66.94 179 LEU A CA 1
ATOM 1477 C C . LEU A 1 179 ? 13.643 8.581 -21.124 1.00 66.94 179 LEU A C 1
ATOM 1479 O O . LEU A 1 179 ? 14.074 9.569 -20.534 1.00 66.94 179 LEU A O 1
ATOM 1483 N N . GLN A 1 180 ? 13.033 8.672 -22.303 1.00 67.44 180 GLN A N 1
ATOM 1484 C CA . GLN A 1 180 ? 12.871 9.930 -23.030 1.00 67.44 180 GLN A CA 1
ATOM 1485 C C . GLN A 1 180 ? 12.078 10.970 -22.227 1.00 67.44 180 GLN A C 1
ATOM 1487 O O . GLN A 1 180 ? 12.455 12.141 -22.226 1.00 67.44 180 GLN A O 1
ATOM 1492 N N . SER A 1 181 ? 11.058 10.552 -21.470 1.00 66.06 181 SER A N 1
ATOM 1493 C CA . SER A 1 181 ? 10.279 11.452 -20.606 1.00 66.06 181 SER A CA 1
ATOM 1494 C C . SER A 1 181 ? 11.081 12.035 -19.433 1.00 66.06 181 SER A C 1
ATOM 1496 O O . SER A 1 181 ? 10.775 13.121 -18.943 1.00 66.06 181 SER A O 1
ATOM 1498 N N . THR A 1 182 ? 12.137 11.343 -18.990 1.00 63.47 182 THR A N 1
ATOM 1499 C CA . THR A 1 182 ? 12.983 11.785 -17.865 1.00 63.47 182 THR A CA 1
ATOM 1500 C C . THR A 1 182 ? 14.085 12.757 -18.285 1.00 63.47 182 THR A C 1
ATOM 1502 O O . THR A 1 182 ? 14.718 13.394 -17.438 1.00 63.47 182 THR A O 1
ATOM 1505 N N . LEU A 1 183 ? 14.340 12.885 -19.590 1.00 68.75 183 LEU A N 1
ATOM 1506 C CA . LEU A 1 183 ? 15.413 13.719 -20.111 1.00 68.75 183 LEU A CA 1
ATOM 1507 C C . LEU A 1 183 ? 14.938 15.155 -20.307 1.00 68.75 183 LEU A C 1
ATOM 1509 O O . LEU A 1 183 ? 13.876 15.427 -20.860 1.00 68.75 183 LEU A O 1
ATOM 1513 N N . SER A 1 184 ? 15.777 16.112 -19.912 1.00 72.00 184 SER A N 1
ATOM 1514 C CA . SER A 1 184 ? 15.531 17.513 -20.241 1.00 72.00 184 SER A CA 1
ATOM 1515 C C . SER A 1 184 ? 15.520 17.710 -21.760 1.00 72.00 184 SER A C 1
ATOM 1517 O O . SER A 1 184 ? 16.228 17.013 -22.489 1.00 72.00 184 SER A O 1
ATOM 1519 N N . LYS A 1 185 ? 14.784 18.714 -22.255 1.00 70.38 185 LYS A N 1
ATOM 1520 C CA . LYS A 1 185 ? 14.683 19.010 -23.700 1.00 70.38 185 LYS A CA 1
ATOM 1521 C C . LYS A 1 185 ? 16.049 19.135 -24.396 1.00 70.38 185 LYS A C 1
ATOM 1523 O O . LYS A 1 185 ? 16.181 18.779 -25.563 1.00 70.38 185 LYS A O 1
ATOM 1528 N N . SER A 1 186 ? 17.076 19.605 -23.680 1.00 69.38 186 SER A N 1
ATOM 1529 C CA . SER A 1 186 ? 18.445 19.739 -24.196 1.00 69.38 186 SER A CA 1
ATOM 1530 C C . SER A 1 186 ? 19.213 18.418 -24.296 1.00 69.38 186 SER A C 1
ATOM 1532 O O . SER A 1 186 ? 20.137 18.319 -25.101 1.00 69.38 186 SER A O 1
ATOM 1534 N N . VAL A 1 187 ? 18.863 17.416 -23.487 1.00 68.88 187 VAL A N 1
ATOM 1535 C CA . VAL A 1 187 ? 19.419 16.060 -23.569 1.00 68.88 187 VAL A CA 1
ATOM 1536 C C . VAL A 1 187 ? 18.596 15.220 -24.546 1.00 68.88 187 VAL A C 1
ATOM 1538 O O . VAL A 1 187 ? 19.179 14.520 -25.367 1.00 68.88 187 VAL A O 1
ATOM 1541 N N . LEU A 1 188 ? 17.268 15.365 -24.540 1.00 68.19 188 LEU A N 1
ATOM 1542 C CA . LEU A 1 188 ? 16.345 14.669 -25.436 1.00 68.19 188 LEU A CA 1
ATOM 1543 C C . LEU A 1 188 ? 16.636 14.952 -26.917 1.00 68.19 188 LEU A C 1
ATOM 1545 O O . LEU A 1 188 ? 16.671 14.024 -27.721 1.00 68.19 188 LEU A O 1
ATOM 1549 N N . SER A 1 189 ? 16.944 16.203 -27.279 1.00 74.94 189 SER A N 1
ATOM 1550 C CA . SER A 1 189 ? 17.315 16.565 -28.658 1.00 74.94 189 SER A CA 1
ATOM 1551 C C . SER A 1 189 ? 18.580 15.860 -29.166 1.00 74.94 189 SER A C 1
ATOM 1553 O O . SER A 1 189 ? 18.764 15.721 -30.372 1.00 74.94 189 SER A O 1
ATOM 1555 N N . ARG A 1 190 ? 19.440 15.366 -28.265 1.00 70.69 190 ARG A N 1
ATOM 1556 C CA . ARG A 1 190 ? 20.638 14.574 -28.600 1.00 70.69 190 ARG A CA 1
ATOM 1557 C C . ARG A 1 190 ? 20.361 13.070 -28.658 1.00 70.69 190 ARG A C 1
ATOM 1559 O O . ARG A 1 190 ? 21.168 12.318 -29.204 1.00 70.69 190 ARG A O 1
ATOM 1566 N N . MET A 1 191 ? 19.221 12.637 -28.123 1.00 69.00 191 MET A N 1
ATOM 1567 C CA . MET A 1 191 ? 18.769 11.244 -28.152 1.00 69.00 191 MET A CA 1
ATOM 1568 C C . MET A 1 191 ? 17.914 10.918 -29.381 1.00 69.00 191 MET A C 1
ATOM 1570 O O . MET A 1 191 ? 17.497 9.773 -29.537 1.00 69.00 191 MET A O 1
ATOM 1574 N N . LEU A 1 192 ? 17.698 11.879 -30.286 1.00 69.12 192 LEU A N 1
ATOM 1575 C CA . LEU A 1 192 ? 17.001 11.649 -31.552 1.00 69.12 192 LEU A CA 1
ATOM 1576 C C . LEU A 1 192 ? 17.666 10.514 -32.357 1.00 69.12 192 LEU A C 1
ATOM 1578 O O . LEU A 1 192 ? 18.896 10.397 -32.399 1.00 69.12 192 LEU A O 1
ATOM 1582 N N . GLY A 1 193 ? 16.835 9.661 -32.963 1.00 72.25 193 GLY A N 1
ATOM 1583 C CA . GLY A 1 193 ? 17.267 8.482 -33.725 1.00 72.25 193 GLY A CA 1
ATOM 1584 C C . GLY A 1 193 ? 17.657 7.266 -32.878 1.00 72.25 193 GLY A C 1
ATOM 1585 O O . GLY A 1 193 ? 18.342 6.382 -33.383 1.00 72.25 193 GLY A O 1
ATOM 1586 N N . THR A 1 194 ? 17.287 7.233 -31.594 1.00 73.25 194 THR A N 1
ATOM 1587 C CA . THR A 1 194 ? 17.351 6.010 -30.782 1.00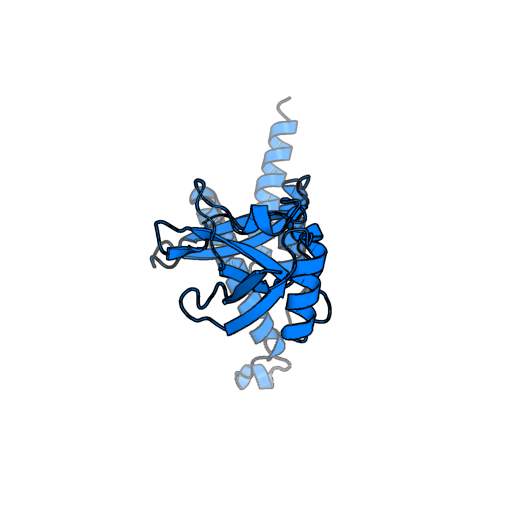 73.25 194 THR A CA 1
ATOM 1588 C C . THR A 1 194 ? 16.045 5.243 -30.929 1.00 73.25 194 THR A C 1
ATOM 1590 O O . THR A 1 194 ? 14.974 5.811 -30.727 1.00 73.25 194 THR A O 1
ATOM 1593 N N . ASN A 1 195 ? 16.152 3.972 -31.303 1.00 72.38 195 ASN A N 1
ATOM 1594 C CA . ASN A 1 195 ? 15.003 3.088 -31.499 1.00 72.38 195 ASN A CA 1
ATOM 1595 C C . ASN A 1 195 ? 14.781 2.173 -30.297 1.00 72.38 195 ASN A C 1
ATOM 1597 O O . ASN A 1 195 ? 13.683 1.662 -30.147 1.00 72.38 195 ASN A O 1
ATOM 1601 N N . HIS A 1 196 ? 15.800 2.005 -29.447 1.00 74.62 196 HIS A N 1
ATOM 1602 C CA . HIS A 1 196 ? 15.746 1.128 -28.282 1.00 74.62 196 HIS A CA 1
ATOM 1603 C C . HIS A 1 196 ? 16.267 1.807 -27.022 1.00 74.62 196 HIS A C 1
ATOM 1605 O O . HIS A 1 196 ? 17.153 2.674 -27.074 1.00 74.62 196 HIS A O 1
ATOM 1611 N N . SER A 1 197 ? 15.754 1.383 -25.869 1.00 69.75 197 SER A N 1
ATOM 1612 C CA . SER A 1 197 ? 16.045 2.002 -24.573 1.00 69.75 197 SER A CA 1
ATOM 1613 C C . SER A 1 197 ? 17.535 1.936 -24.197 1.00 69.75 197 SER A C 1
ATOM 1615 O O . SER A 1 197 ? 18.097 2.911 -23.685 1.00 69.75 197 SER A O 1
ATOM 1617 N N . TYR A 1 198 ? 18.224 0.839 -24.538 1.00 70.81 198 TYR A N 1
ATOM 1618 C CA . TYR A 1 198 ? 19.659 0.675 -24.269 1.00 70.81 198 TYR A CA 1
ATOM 1619 C C . TYR A 1 198 ? 20.518 1.726 -24.996 1.00 70.81 198 TYR A C 1
ATOM 1621 O O . TYR A 1 198 ? 21.535 2.172 -24.469 1.00 70.81 198 TYR A O 1
ATOM 1629 N N . GLN A 1 199 ? 20.095 2.179 -26.182 1.00 69.06 199 GLN A N 1
ATOM 1630 C CA . GLN A 1 199 ? 20.824 3.184 -26.965 1.00 69.06 199 GLN A CA 1
ATOM 1631 C C . GLN A 1 199 ? 20.741 4.565 -26.312 1.00 69.06 199 GLN A C 1
ATOM 1633 O O . GLN A 1 199 ? 21.710 5.327 -26.329 1.00 69.06 199 GLN A O 1
ATOM 1638 N N . VAL A 1 200 ? 19.589 4.888 -25.717 1.00 71.25 200 VAL A N 1
ATOM 1639 C CA . VAL A 1 200 ? 19.427 6.101 -24.907 1.00 71.25 200 VAL A CA 1
ATOM 1640 C C . VAL A 1 200 ? 20.339 6.033 -23.688 1.00 71.25 200 VAL A C 1
ATOM 1642 O O . VAL A 1 200 ? 21.027 7.006 -23.382 1.00 71.25 200 VAL A O 1
ATOM 1645 N N . TRP A 1 201 ? 20.396 4.877 -23.028 1.00 69.62 201 TRP A N 1
ATOM 1646 C CA . TRP A 1 201 ? 21.242 4.671 -21.857 1.00 69.62 201 TRP A CA 1
ATOM 1647 C C . TRP A 1 201 ? 22.741 4.834 -22.157 1.00 69.62 201 TRP A C 1
ATOM 1649 O O . TRP A 1 201 ? 23.419 5.588 -21.456 1.00 69.62 201 TRP A O 1
ATOM 1659 N N . GLU A 1 202 ? 23.250 4.213 -23.225 1.00 67.88 202 GLU A N 1
ATOM 1660 C CA . GLU A 1 202 ? 24.650 4.354 -23.658 1.00 67.88 202 GLU A CA 1
ATOM 1661 C C . GLU A 1 202 ? 25.000 5.816 -23.967 1.00 67.88 202 GLU A C 1
ATOM 1663 O O . GLU A 1 202 ? 25.974 6.353 -23.437 1.00 67.88 202 GLU A O 1
ATOM 1668 N N . LYS A 1 203 ? 24.153 6.520 -24.730 1.00 72.44 203 LYS A N 1
ATOM 1669 C CA . LYS A 1 203 ? 24.371 7.940 -25.053 1.00 72.44 203 LYS A CA 1
ATOM 1670 C C . LYS A 1 203 ? 24.366 8.840 -23.814 1.00 72.44 203 LYS A C 1
ATOM 1672 O O . LYS A 1 203 ? 25.148 9.792 -23.736 1.00 72.44 203 LYS A O 1
ATOM 1677 N N . ILE A 1 204 ? 23.496 8.573 -22.836 1.00 69.50 204 ILE A N 1
ATOM 1678 C CA . ILE A 1 204 ? 23.499 9.283 -21.546 1.00 69.50 204 ILE A CA 1
ATOM 1679 C C . ILE A 1 204 ? 24.822 9.018 -20.823 1.00 69.50 204 ILE A C 1
ATOM 1681 O O . ILE A 1 204 ? 25.479 9.957 -20.364 1.00 69.50 204 ILE A O 1
ATOM 1685 N N . HIS A 1 205 ? 25.229 7.754 -20.734 1.00 65.19 205 HIS A N 1
ATOM 1686 C CA . HIS A 1 205 ? 26.446 7.358 -20.043 1.00 65.19 205 HIS A CA 1
ATOM 1687 C C . HIS A 1 205 ? 27.700 7.980 -20.685 1.00 65.19 205 HIS A C 1
ATOM 1689 O O . HIS A 1 205 ? 28.544 8.541 -19.980 1.00 65.19 205 HIS A O 1
ATOM 1695 N N . GLU A 1 206 ? 27.806 7.988 -22.014 1.00 71.44 206 GLU A N 1
ATOM 1696 C CA . GLU A 1 206 ? 28.862 8.689 -22.755 1.00 71.44 206 GLU A CA 1
ATOM 1697 C C . GLU A 1 206 ? 28.865 10.196 -22.466 1.00 71.44 206 GLU A C 1
ATOM 1699 O O . GLU A 1 206 ? 29.898 10.760 -22.098 1.00 71.44 206 GLU A O 1
ATOM 1704 N N . HIS A 1 207 ? 27.704 10.851 -22.545 1.00 67.19 207 HIS A N 1
ATOM 1705 C CA . HIS A 1 207 ? 27.583 12.291 -22.315 1.00 67.19 207 HIS A CA 1
ATOM 1706 C C . HIS A 1 207 ? 28.069 12.704 -20.917 1.00 67.19 207 HIS A C 1
ATOM 1708 O O . HIS A 1 207 ? 28.853 13.647 -20.775 1.00 67.19 207 HIS A O 1
ATOM 1714 N N . PHE A 1 208 ? 27.641 11.994 -19.870 1.00 62.06 208 PHE A N 1
ATOM 1715 C CA . PHE A 1 208 ? 28.003 12.339 -18.492 1.00 62.06 208 PHE A CA 1
ATOM 1716 C C . PHE A 1 208 ? 29.397 11.843 -18.086 1.00 62.06 208 PHE A C 1
ATOM 1718 O O . PHE A 1 208 ? 30.079 12.518 -17.311 1.00 62.06 208 PHE A O 1
ATOM 1725 N N . SER A 1 209 ? 29.878 10.727 -18.642 1.00 59.75 209 SER A N 1
ATOM 1726 C CA . SER A 1 209 ? 31.257 10.270 -18.418 1.00 59.75 209 SER A CA 1
ATOM 1727 C C . SER A 1 209 ? 32.292 11.220 -19.037 1.00 59.75 209 SER A C 1
ATOM 1729 O O . SER A 1 209 ? 33.333 11.479 -18.423 1.00 59.75 209 SER A O 1
ATOM 1731 N N . LEU A 1 210 ? 31.988 11.822 -20.194 1.00 56.25 210 LEU A N 1
ATOM 1732 C CA . LEU A 1 210 ? 32.795 12.884 -20.804 1.00 56.25 210 LEU A CA 1
ATOM 1733 C C . LEU A 1 210 ? 32.769 14.172 -19.969 1.00 56.25 210 LEU A C 1
ATOM 1735 O O . LEU A 1 210 ? 33.823 14.769 -19.739 1.00 56.25 210 LEU A O 1
ATOM 1739 N N . HIS A 1 211 ? 31.600 14.558 -19.449 1.00 52.62 211 HIS A N 1
ATOM 1740 C CA . HIS A 1 211 ? 31.437 15.765 -18.629 1.00 52.62 211 HIS A CA 1
ATOM 1741 C C . HIS A 1 211 ? 32.167 15.684 -17.272 1.00 52.62 211 HIS A C 1
ATOM 1743 O O . HIS A 1 211 ? 32.688 16.683 -16.769 1.00 52.62 211 HIS A O 1
ATOM 1749 N N . ASN A 1 212 ? 32.260 14.486 -16.686 1.00 45.78 212 ASN A N 1
ATOM 1750 C CA . ASN A 1 212 ? 33.029 14.257 -15.460 1.00 45.78 212 ASN A CA 1
ATOM 1751 C C . ASN A 1 212 ? 34.548 14.262 -15.712 1.00 45.78 212 ASN A C 1
ATOM 1753 O O . ASN A 1 212 ? 35.298 14.824 -14.912 1.00 45.78 212 ASN A O 1
ATOM 1757 N N . LYS A 1 213 ? 35.017 13.714 -16.844 1.00 47.03 213 LYS A N 1
ATOM 1758 C CA . LYS A 1 213 ? 36.445 13.748 -17.220 1.00 47.03 213 LYS A CA 1
ATOM 1759 C C . LYS A 1 213 ? 36.941 15.157 -17.561 1.00 47.03 213 LYS A C 1
ATOM 1761 O O . LYS A 1 213 ? 38.093 15.469 -17.267 1.00 47.03 213 LYS A O 1
ATOM 1766 N N . SER A 1 214 ? 36.105 16.016 -18.150 1.00 40.16 214 SER A N 1
ATOM 1767 C CA . SER A 1 214 ? 36.480 17.404 -18.460 1.00 40.16 214 SER A CA 1
ATOM 1768 C C . SER A 1 214 ? 36.596 18.282 -17.211 1.00 40.16 214 SER A C 1
ATOM 1770 O O . SER A 1 214 ? 37.496 19.113 -17.144 1.00 40.16 214 SER A O 1
ATOM 1772 N N . ARG A 1 215 ? 35.752 18.064 -16.191 1.00 41.62 215 ARG A N 1
ATOM 1773 C CA . ARG A 1 215 ? 35.826 18.796 -14.910 1.00 41.62 215 ARG A CA 1
ATOM 1774 C C . ARG A 1 215 ? 37.029 18.390 -14.054 1.00 41.62 215 AR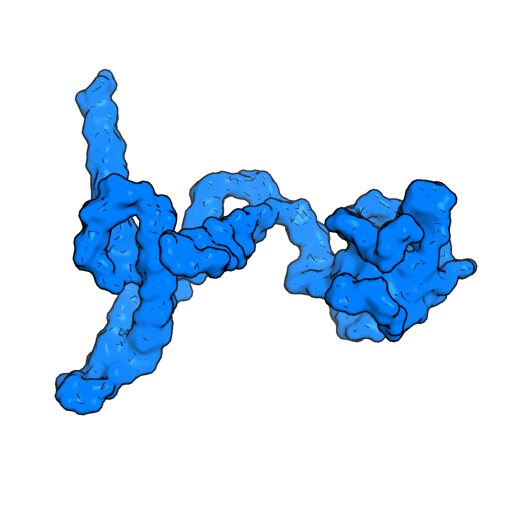G A C 1
ATOM 1776 O O . ARG A 1 215 ? 37.597 19.242 -13.386 1.00 41.62 215 ARG A O 1
ATOM 1783 N N . ALA A 1 216 ? 37.462 17.130 -14.117 1.00 41.19 216 ALA A N 1
ATOM 1784 C CA . ALA A 1 216 ? 38.648 16.649 -13.399 1.00 41.19 216 ALA A CA 1
ATOM 1785 C C . ALA A 1 216 ? 39.988 17.171 -13.962 1.00 41.19 216 ALA A C 1
ATOM 1787 O O . ALA A 1 216 ? 41.009 17.034 -13.303 1.00 41.19 216 ALA A O 1
ATOM 1788 N N . ARG A 1 217 ? 40.004 17.752 -15.171 1.00 42.06 217 ARG A N 1
ATOM 1789 C CA . ARG A 1 217 ? 41.204 18.356 -15.789 1.00 42.06 217 ARG A CA 1
ATOM 1790 C C . ARG A 1 217 ? 41.315 19.872 -15.580 1.00 42.06 217 ARG A C 1
ATOM 1792 O O . ARG A 1 217 ? 42.277 20.467 -16.050 1.00 42.06 217 ARG A O 1
ATOM 1799 N N . GLN A 1 218 ? 40.321 20.496 -14.946 1.00 44.31 218 GLN A N 1
ATOM 1800 C CA . GLN A 1 218 ? 40.277 21.940 -14.670 1.00 44.31 218 GLN A CA 1
ATOM 1801 C C . GLN A 1 218 ? 40.490 22.278 -13.181 1.00 44.31 218 GLN A C 1
ATOM 1803 O O . GLN A 1 218 ? 40.258 23.416 -12.777 1.00 44.31 218 GLN A O 1
ATOM 1808 N N . LEU A 1 219 ? 40.926 21.300 -12.383 1.00 36.44 219 LEU A N 1
ATOM 1809 C CA . LEU A 1 219 ? 41.394 21.443 -11.000 1.00 36.44 219 LEU A CA 1
ATOM 1810 C C . LEU A 1 219 ? 42.863 21.025 -10.940 1.00 36.44 219 LEU A C 1
ATOM 1812 O O . LEU A 1 219 ? 43.606 21.662 -10.166 1.00 36.44 219 LEU A O 1
#